Protein AF-A0A7X7QII5-F1 (afdb_monomer)

pLDDT: mean 86.05, std 16.05, range [27.27, 98.19]

Foldseek 3Di:
DDDPPLQQQQQFDWDWDPDPLAFIFTQDHDPPGQCVVQVNDHGKTWQDKQNFGHRGPLSVSQRRQAHDPFIWTWIDHVPDPDIDITTTGTDDDHPQQQFDWDADPVQQAWTFTQDGRRPGLCVVLVHDGGKIWQDKPNDGDGHPVRVVVSVVPDDAKIWTFIDDPNDTDITMGGGPCPPPPPPPD

Secondary structure (DSSP, 8-state):
-----TTTTT-EEEEE--STT--EEEEEE-TT-HHHHTT--TT-EEEEETTEE--SHHHHHHHHHH--SSEEEEEE-TT-SSPEEEEE---S---TT-EEEEE-SSSTT-EEEEEE-TTSHHHHTT--TTPEEEEETTEE-SSHHHHHHHHHS-SSEEEEEEEETTEEEEEEEE-----------

Nearest PDB structures (foldseek):
  4ynn-assembly1_A  TM=4.735E-01  e=3.332E-09  Legionella pneumophila subsp. pneumophila str. Philadelphia 1
  6jjk-assembly1_C  TM=4.327E-01  e=3.938E-09  Escherichia coli K-12
  6jjl-assembly1_F-2  TM=4.536E-01  e=1.341E-08  Escherichia coli K-12
  7w4u-assembly1_A  TM=9.141E-01  e=1.644E-04  Mycobacterium tuberculosis H37Rv
  8w69-assembly1_E  TM=7.800E-01  e=3.586E-04  Escherichia coli

Structure (mmCIF, N/CA/C/O backbone):
data_AF-A0A7X7QII5-F1
#
_entry.id   AF-A0A7X7QII5-F1
#
loop_
_atom_site.group_PDB
_atom_site.id
_atom_site.type_symbol
_atom_site.label_atom_id
_atom_site.label_alt_id
_atom_site.label_comp_id
_atom_site.label_asym_id
_atom_site.label_entity_id
_atom_site.label_seq_id
_atom_site.pdbx_PDB_ins_code
_atom_site.Cartn_x
_atom_site.Cartn_y
_atom_site.Cartn_z
_atom_site.occupancy
_atom_site.B_iso_or_equiv
_atom_site.auth_seq_id
_atom_site.auth_comp_id
_atom_site.auth_asym_id
_atom_site.auth_atom_id
_atom_site.pdbx_PDB_model_num
ATOM 1 N N . GLU A 1 1 ? 18.073 -11.964 2.015 1.00 30.48 1 GLU A N 1
ATOM 2 C CA . GLU A 1 1 ? 17.429 -10.878 2.788 1.00 30.48 1 GLU A CA 1
ATOM 3 C C . GLU A 1 1 ? 15.924 -11.097 2.908 1.00 30.48 1 GLU A C 1
ATOM 5 O O . GLU A 1 1 ? 15.316 -11.666 2.010 1.00 30.48 1 GLU A O 1
ATOM 10 N N . ARG A 1 2 ? 15.318 -10.740 4.045 1.00 27.27 2 ARG A N 1
ATOM 11 C CA . ARG A 1 2 ? 13.880 -10.937 4.289 1.00 27.27 2 ARG A CA 1
ATOM 12 C C . ARG A 1 2 ? 13.097 -9.868 3.530 1.00 27.27 2 ARG A C 1
ATOM 14 O O . ARG A 1 2 ? 13.223 -8.694 3.860 1.00 27.27 2 ARG A O 1
ATOM 21 N N . ALA A 1 3 ? 12.266 -10.286 2.576 1.00 31.33 3 ALA A N 1
ATOM 22 C CA . ALA A 1 3 ? 11.242 -9.442 1.970 1.00 31.33 3 ALA A CA 1
ATOM 23 C C . ALA A 1 3 ? 10.503 -8.670 3.075 1.00 31.33 3 ALA A C 1
ATOM 25 O O . ALA A 1 3 ? 9.943 -9.277 3.996 1.00 31.33 3 ALA A O 1
ATOM 26 N N . VAL A 1 4 ? 10.560 -7.338 3.020 1.00 38.22 4 VAL A N 1
ATOM 27 C CA . VAL A 1 4 ? 9.810 -6.458 3.917 1.00 38.22 4 VAL A CA 1
ATOM 28 C C . VAL A 1 4 ? 8.347 -6.842 3.761 1.00 38.22 4 VAL A C 1
ATOM 30 O O . VAL A 1 4 ? 7.760 -6.610 2.708 1.00 38.22 4 VAL A O 1
ATOM 33 N N . LYS A 1 5 ? 7.770 -7.496 4.777 1.00 45.44 5 LYS A N 1
ATOM 34 C CA . LYS A 1 5 ? 6.354 -7.854 4.745 1.00 45.44 5 LYS A CA 1
ATOM 35 C C . LYS A 1 5 ? 5.565 -6.550 4.621 1.00 45.44 5 LYS A C 1
ATOM 37 O O . LYS A 1 5 ? 5.692 -5.709 5.515 1.00 45.44 5 LYS A O 1
ATOM 42 N N . PRO A 1 6 ? 4.773 -6.371 3.557 1.00 45.16 6 PRO A N 1
ATOM 43 C CA . PRO A 1 6 ? 4.317 -5.050 3.146 1.00 45.16 6 PRO A CA 1
ATOM 44 C C . PRO A 1 6 ? 3.264 -4.345 4.041 1.00 45.16 6 PRO A C 1
ATOM 46 O O . PRO A 1 6 ? 2.626 -3.386 3.619 1.00 45.16 6 PRO A O 1
ATOM 49 N N . ALA A 1 7 ? 3.115 -4.754 5.308 1.00 52.75 7 ALA A N 1
ATOM 50 C CA . ALA A 1 7 ? 2.087 -4.273 6.240 1.00 52.75 7 ALA A CA 1
ATOM 51 C C . ALA A 1 7 ? 2.569 -3.961 7.671 1.00 52.75 7 ALA A C 1
ATOM 53 O O . ALA A 1 7 ? 1.758 -3.614 8.531 1.00 52.75 7 ALA A O 1
ATOM 54 N N . ASP A 1 8 ? 3.869 -4.037 7.972 1.00 69.88 8 ASP A N 1
ATOM 55 C CA . ASP A 1 8 ? 4.333 -3.839 9.358 1.00 69.88 8 ASP A CA 1
ATOM 56 C C . ASP A 1 8 ? 4.373 -2.358 9.809 1.00 69.88 8 ASP A C 1
ATOM 58 O O . ASP A 1 8 ? 4.852 -2.074 10.901 1.00 69.88 8 ASP A O 1
ATOM 62 N N . ARG A 1 9 ? 3.804 -1.416 9.033 1.00 87.06 9 ARG A N 1
ATOM 63 C CA . ARG A 1 9 ? 3.688 0.011 9.418 1.00 87.06 9 ARG A CA 1
ATOM 64 C C . ARG A 1 9 ? 2.813 0.238 10.650 1.00 87.06 9 ARG A C 1
ATOM 66 O O . ARG A 1 9 ? 2.981 1.229 11.352 1.00 87.06 9 ARG A O 1
ATOM 73 N N . LEU A 1 10 ? 1.847 -0.654 10.868 1.00 85.38 10 LEU A N 1
ATOM 74 C CA . LEU A 1 10 ? 0.898 -0.592 11.980 1.00 85.38 10 LEU A CA 1
ATOM 75 C C . LEU A 1 10 ? 1.227 -1.627 13.073 1.00 85.38 10 LEU A C 1
ATOM 77 O O . LEU A 1 10 ? 0.992 -1.374 14.254 1.00 85.38 10 LEU A O 1
ATOM 81 N N . GLY A 1 11 ? 1.808 -2.775 12.695 1.00 85.00 11 GLY A N 1
ATOM 82 C CA . GLY A 1 11 ? 2.254 -3.828 13.618 1.00 85.00 11 GLY A CA 1
ATOM 83 C C . GLY A 1 11 ? 1.130 -4.699 14.198 1.00 85.00 11 GLY A C 1
ATOM 84 O O . GLY A 1 11 ? 1.210 -5.145 15.347 1.00 85.00 11 GLY A O 1
ATOM 85 N N . VAL A 1 12 ? 0.089 -4.959 13.403 1.00 84.69 12 VAL A N 1
ATOM 86 C CA . VAL A 1 12 ? -1.095 -5.745 13.791 1.00 84.69 12 VAL A CA 1
ATOM 87 C C . VAL A 1 12 ? -1.160 -7.075 13.056 1.00 84.69 12 VAL A C 1
ATOM 89 O O . VAL A 1 12 ? -0.767 -7.186 11.899 1.00 84.69 12 VAL A O 1
ATOM 92 N N . GLY A 1 13 ? -1.674 -8.100 13.731 1.00 84.75 13 GLY A N 1
ATOM 93 C CA . GLY A 1 13 ? -2.242 -9.263 13.059 1.00 84.75 13 GLY A CA 1
ATOM 94 C C . GLY A 1 13 ? -3.757 -9.132 13.043 1.00 84.75 13 GLY A C 1
ATOM 95 O O . GLY A 1 13 ? -4.342 -8.693 14.037 1.00 84.75 13 GLY A O 1
ATOM 96 N N . TRP A 1 14 ? -4.382 -9.524 11.941 1.00 87.12 14 TRP A N 1
ATOM 97 C CA . TRP A 1 14 ? -5.823 -9.432 11.780 1.00 87.12 14 TRP A CA 1
ATOM 98 C C . TRP A 1 14 ? -6.414 -10.663 11.108 1.00 87.12 14 TRP A C 1
ATOM 100 O O . TRP A 1 14 ? -5.700 -11.508 10.564 1.00 87.12 14 TRP A O 1
ATOM 110 N N . ARG A 1 15 ? -7.738 -10.754 11.180 1.00 83.00 15 ARG A N 1
ATOM 111 C CA . ARG A 1 15 ? -8.557 -11.689 10.419 1.00 83.00 15 ARG A CA 1
ATOM 112 C C . ARG A 1 15 ? -9.695 -10.915 9.776 1.00 83.00 15 ARG A C 1
ATOM 114 O O . ARG A 1 15 ? -10.169 -9.927 10.340 1.00 83.00 15 ARG A O 1
ATOM 121 N N . GLU A 1 16 ? -10.114 -11.372 8.609 1.00 76.56 16 GLU A N 1
ATOM 122 C CA . GLU A 1 16 ? -11.324 -10.866 7.977 1.00 76.56 16 GLU A CA 1
ATOM 123 C C . GLU A 1 16 ? -12.520 -11.122 8.901 1.00 76.56 16 GLU A C 1
ATOM 125 O O . GLU A 1 16 ? -12.659 -12.207 9.481 1.00 76.56 16 GLU A O 1
ATOM 130 N N . ALA A 1 17 ? -13.334 -10.092 9.117 1.00 71.69 17 ALA A N 1
ATOM 131 C CA . ALA A 1 17 ? -14.543 -10.233 9.902 1.00 71.69 17 ALA A CA 1
ATOM 132 C C . ALA A 1 17 ? -15.678 -10.686 8.979 1.00 71.69 17 ALA A C 1
ATOM 134 O O . ALA A 1 17 ? -16.031 -9.987 8.039 1.00 71.69 17 ALA A O 1
ATOM 135 N N . ALA A 1 18 ? -16.302 -11.826 9.280 1.00 59.16 18 ALA A N 1
ATOM 136 C CA . ALA A 1 18 ? -17.454 -12.338 8.529 1.00 59.16 18 ALA A CA 1
ATOM 137 C C . ALA A 1 18 ? -18.757 -11.527 8.750 1.00 59.16 18 ALA A C 1
ATOM 139 O O . ALA A 1 18 ? -19.851 -12.020 8.481 1.00 59.16 18 ALA A O 1
ATOM 140 N N . SER A 1 19 ? -18.679 -10.321 9.319 1.00 57.31 19 SER A N 1
ATOM 141 C CA . SER A 1 19 ? -19.845 -9.500 9.648 1.00 57.31 19 SER A CA 1
ATOM 142 C C . SER A 1 19 ? -20.419 -8.807 8.413 1.00 57.31 19 SER A C 1
ATOM 144 O O . SER A 1 19 ? -19.682 -8.325 7.560 1.00 57.31 19 SER A O 1
ATOM 146 N N . ALA A 1 20 ? -21.748 -8.672 8.370 1.00 60.03 20 ALA A N 1
ATOM 147 C CA . ALA A 1 20 ? -22.490 -8.045 7.270 1.00 60.03 20 ALA A CA 1
ATOM 148 C C . ALA A 1 20 ? -22.092 -6.580 6.965 1.00 60.03 20 ALA A C 1
ATOM 150 O O . ALA A 1 20 ? -22.406 -6.082 5.890 1.00 60.03 20 ALA A O 1
ATOM 151 N N . GLY A 1 21 ? -21.404 -5.897 7.892 1.00 65.50 21 GLY A N 1
ATOM 152 C CA . GLY A 1 21 ? -20.889 -4.530 7.728 1.00 65.50 21 GLY A CA 1
ATOM 153 C C . GLY A 1 21 ? -19.449 -4.429 7.202 1.00 65.50 21 GLY A C 1
ATOM 154 O O . GLY A 1 21 ? -18.949 -3.318 7.050 1.00 65.50 21 GLY A O 1
ATOM 155 N N . GLY A 1 22 ? -18.784 -5.558 6.926 1.00 82.25 22 GLY A N 1
ATOM 156 C CA . GLY A 1 22 ? -17.365 -5.592 6.563 1.00 82.25 22 GLY A CA 1
ATOM 157 C C . GLY A 1 22 ? -16.435 -5.251 7.732 1.00 82.25 22 GLY A C 1
ATOM 158 O O . GLY A 1 22 ? -16.864 -5.138 8.884 1.00 82.25 22 GLY A O 1
ATOM 159 N N . GLY A 1 23 ? -15.144 -5.124 7.433 1.00 86.88 23 GLY A N 1
ATOM 160 C CA . GLY A 1 23 ? -14.128 -4.686 8.387 1.00 86.88 23 GLY A CA 1
ATOM 161 C C . GLY A 1 23 ? -13.095 -5.750 8.729 1.00 86.88 23 GLY A C 1
ATOM 162 O O . GLY A 1 23 ? -13.182 -6.924 8.363 1.00 86.88 23 GLY A O 1
ATOM 163 N N . VAL A 1 24 ? -12.074 -5.315 9.459 1.00 90.69 24 VAL A N 1
ATOM 164 C CA . VAL A 1 24 ? -10.930 -6.154 9.805 1.00 90.69 24 VAL A CA 1
ATOM 165 C C . VAL A 1 24 ? -10.807 -6.281 11.315 1.00 90.69 24 VAL A C 1
ATOM 167 O O . VAL A 1 24 ? -10.597 -5.296 12.024 1.00 90.69 24 VAL A O 1
ATOM 170 N N . ARG A 1 25 ? -10.931 -7.512 11.828 1.00 92.06 25 ARG A N 1
ATOM 171 C CA . ARG A 1 25 ? -10.833 -7.779 13.264 1.00 92.06 25 ARG A CA 1
ATOM 172 C C . ARG A 1 25 ? -9.381 -7.970 13.670 1.00 92.06 25 ARG A C 1
ATOM 174 O O . ARG A 1 25 ? -8.684 -8.856 13.170 1.00 92.06 25 ARG A O 1
ATOM 181 N N . VAL A 1 26 ? -8.944 -7.187 14.645 1.00 92.12 26 VAL A N 1
ATOM 182 C CA . VAL A 1 26 ? -7.612 -7.278 15.234 1.00 92.12 26 VAL A CA 1
ATOM 183 C C . VAL A 1 26 ? -7.508 -8.587 16.003 1.00 92.12 26 VAL A C 1
ATOM 185 O O . VAL A 1 26 ? -8.219 -8.819 16.977 1.00 92.12 26 VAL A O 1
ATOM 188 N N . SER A 1 27 ? -6.605 -9.466 15.577 1.00 90.31 27 SER A N 1
ATOM 189 C CA . SER A 1 27 ? -6.351 -10.728 16.273 1.00 90.31 27 SER A CA 1
ATOM 190 C C . SER A 1 27 ? -5.243 -10.587 17.312 1.00 90.31 27 SER A C 1
ATOM 192 O O . SER A 1 27 ? -5.227 -11.308 18.303 1.00 90.31 27 SER A O 1
ATOM 194 N N . ARG A 1 28 ? -4.271 -9.703 17.057 1.00 89.56 28 ARG A N 1
ATOM 195 C CA . ARG A 1 28 ? -3.145 -9.431 17.956 1.00 89.56 28 ARG A CA 1
ATOM 196 C C . ARG A 1 28 ? -2.524 -8.072 17.657 1.00 89.56 28 ARG A C 1
ATOM 198 O O . ARG A 1 28 ? -2.442 -7.676 16.495 1.00 89.56 28 ARG A O 1
ATOM 205 N N . THR A 1 29 ? -1.975 -7.436 18.682 1.00 91.56 29 THR A N 1
ATOM 206 C CA . THR A 1 29 ? -1.080 -6.282 18.547 1.00 91.56 29 THR A CA 1
ATOM 207 C C . THR A 1 29 ? 0.333 -6.686 18.960 1.00 91.56 29 THR A C 1
ATOM 209 O O . THR A 1 29 ? 0.521 -7.460 19.900 1.00 91.56 29 THR A O 1
ATOM 212 N N . ARG A 1 30 ? 1.351 -6.248 18.209 1.00 90.44 30 ARG A N 1
ATOM 213 C CA . ARG A 1 30 ? 2.752 -6.544 18.544 1.00 90.44 30 ARG A CA 1
ATOM 214 C C . ARG A 1 30 ? 3.236 -5.590 19.638 1.00 90.44 30 ARG A C 1
ATOM 216 O O . ARG A 1 30 ? 2.924 -4.401 19.596 1.00 90.44 30 ARG A O 1
ATOM 223 N N . ALA A 1 31 ? 4.038 -6.092 20.575 1.00 89.19 31 ALA A N 1
ATOM 224 C CA . ALA A 1 31 ? 4.666 -5.262 21.598 1.00 89.19 31 ALA A CA 1
ATOM 225 C C . ALA A 1 31 ? 5.518 -4.140 20.968 1.00 89.19 31 ALA A C 1
ATOM 227 O O . ALA A 1 31 ? 6.274 -4.389 20.029 1.00 89.19 31 ALA A O 1
ATOM 228 N N . GLY A 1 32 ? 5.366 -2.910 21.459 1.00 88.50 32 GLY A N 1
ATOM 229 C CA . GLY A 1 32 ? 6.071 -1.718 20.980 1.00 88.50 32 GLY A CA 1
ATOM 230 C C . GLY A 1 32 ? 5.579 -1.156 19.640 1.00 88.50 32 GLY A C 1
ATOM 231 O O . GLY A 1 32 ? 6.097 -0.126 19.202 1.00 88.50 32 GLY A O 1
ATOM 232 N N . SER A 1 33 ? 4.589 -1.791 19.000 1.00 91.44 33 SER A N 1
ATOM 233 C CA . SER A 1 33 ? 4.062 -1.356 17.700 1.00 91.44 33 SER A CA 1
ATOM 234 C C . SER A 1 33 ? 3.264 -0.049 17.774 1.00 91.44 33 SER A C 1
ATOM 236 O O . SER A 1 33 ? 2.696 0.266 18.827 1.00 91.44 33 SER A O 1
ATOM 238 N N . PRO A 1 34 ? 3.136 0.677 16.648 1.00 92.75 34 PRO A N 1
ATOM 239 C CA . PRO A 1 34 ? 2.216 1.804 16.517 1.00 92.75 34 PRO A CA 1
ATOM 240 C C . PRO A 1 34 ? 0.795 1.500 16.987 1.00 92.75 34 PRO A C 1
ATOM 242 O O . PRO A 1 34 ? 0.217 2.287 17.732 1.00 92.75 34 PRO A O 1
ATOM 245 N N . ALA A 1 35 ? 0.247 0.339 16.624 1.00 91.88 35 ALA A N 1
ATOM 246 C CA . ALA A 1 35 ? -1.091 -0.061 17.042 1.00 91.88 35 ALA A CA 1
ATOM 247 C C . ALA A 1 35 ? -1.235 -0.214 18.558 1.00 91.88 35 ALA A C 1
ATOM 249 O O . ALA A 1 35 ? -2.217 0.257 19.126 1.00 91.88 35 ALA A O 1
ATOM 250 N N . GLN A 1 36 ? -0.259 -0.838 19.227 1.00 92.94 36 GLN A N 1
ATOM 251 C CA . GLN A 1 36 ? -0.299 -0.961 20.684 1.00 92.94 36 GLN A CA 1
ATOM 252 C C . GLN A 1 36 ? -0.208 0.416 21.354 1.00 92.94 36 GLN A C 1
ATOM 254 O O . GLN A 1 36 ? -0.964 0.694 22.280 1.00 92.94 36 GLN A O 1
ATOM 259 N N . LYS A 1 37 ? 0.685 1.289 20.868 1.00 93.62 37 LYS A N 1
ATOM 260 C CA . LYS A 1 37 ? 0.838 2.662 21.378 1.00 93.62 37 LYS A CA 1
ATOM 261 C C . LYS A 1 37 ? -0.430 3.498 21.185 1.00 93.62 37 LYS A C 1
ATOM 263 O O . LYS A 1 37 ? -0.742 4.318 22.037 1.00 93.62 37 LYS A O 1
ATOM 268 N N . ALA A 1 38 ? -1.169 3.255 20.103 1.00 93.50 38 ALA A N 1
ATOM 269 C CA . ALA A 1 38 ? -2.464 3.874 19.827 1.00 93.50 38 ALA A CA 1
ATOM 270 C C . ALA A 1 38 ? -3.625 3.285 20.657 1.00 93.50 38 ALA A C 1
ATOM 272 O O . ALA A 1 38 ? -4.756 3.747 20.537 1.00 93.50 38 ALA A O 1
ATOM 273 N N . GLY A 1 39 ? -3.374 2.265 21.488 1.00 93.38 39 GLY A N 1
ATOM 274 C CA . GLY A 1 39 ? -4.391 1.650 22.345 1.00 93.38 39 GLY A CA 1
ATOM 275 C C . GLY A 1 39 ? -5.319 0.667 21.627 1.00 93.38 39 GLY A C 1
ATOM 276 O O . GLY A 1 39 ? -6.403 0.368 22.136 1.00 93.38 39 GLY A O 1
ATOM 277 N N . LEU A 1 40 ? -4.910 0.159 20.460 1.00 94.12 40 LEU A N 1
ATOM 278 C CA . LEU A 1 40 ? -5.636 -0.885 19.744 1.00 94.12 40 LEU A CA 1
ATOM 279 C C . LEU A 1 40 ? -5.516 -2.215 20.497 1.00 94.12 40 LEU A C 1
ATOM 281 O O . LEU A 1 40 ? -4.419 -2.623 20.898 1.00 94.12 40 LEU A O 1
ATOM 285 N N . LEU A 1 41 ? -6.637 -2.906 20.668 1.00 93.75 41 LEU A N 1
ATOM 286 C CA . LEU A 1 41 ? -6.718 -4.150 21.423 1.00 93.75 41 LEU A CA 1
ATOM 287 C C . LEU A 1 41 ? -7.137 -5.321 20.524 1.00 93.75 41 LEU A C 1
ATOM 289 O O . LEU A 1 41 ? -7.873 -5.141 19.552 1.00 93.75 41 LEU A O 1
ATOM 293 N N . PRO A 1 42 ? -6.698 -6.554 20.837 1.00 93.38 42 PRO A N 1
ATOM 294 C CA . PRO A 1 42 ? -7.275 -7.747 20.233 1.00 93.38 42 PRO A CA 1
ATOM 295 C C . PRO A 1 42 ? -8.793 -7.787 20.442 1.00 93.38 42 PRO A C 1
ATOM 297 O O . PRO A 1 42 ? -9.276 -7.576 21.552 1.00 93.38 42 PRO A O 1
ATOM 300 N N . GLY A 1 43 ? -9.535 -8.082 19.378 1.00 91.62 43 GLY A N 1
ATOM 301 C CA . GLY A 1 43 ? -10.996 -8.065 19.365 1.00 91.62 43 GLY A CA 1
ATOM 302 C C . GLY A 1 43 ? -11.607 -6.792 18.782 1.00 91.62 43 GLY A C 1
ATOM 303 O O . GLY A 1 43 ? -12.758 -6.857 18.354 1.00 91.62 43 GLY A O 1
ATOM 304 N N . ASP A 1 44 ? -10.850 -5.693 18.688 1.00 94.25 44 ASP A N 1
ATOM 305 C CA . ASP A 1 44 ? -11.302 -4.476 18.005 1.00 94.25 44 ASP A CA 1
ATOM 306 C C . ASP A 1 44 ? -11.593 -4.775 16.526 1.00 94.25 44 ASP A C 1
ATOM 308 O O . ASP A 1 44 ? -10.819 -5.461 15.848 1.00 94.25 44 ASP A O 1
ATOM 312 N N . LEU A 1 45 ? -12.709 -4.259 16.016 1.00 94.25 45 LEU A N 1
ATOM 313 C CA . LEU A 1 45 ? -13.068 -4.321 14.603 1.00 94.25 45 LEU A CA 1
ATOM 314 C C . LEU A 1 45 ? -12.781 -2.969 13.950 1.00 94.25 45 LEU A C 1
ATOM 316 O O . LEU A 1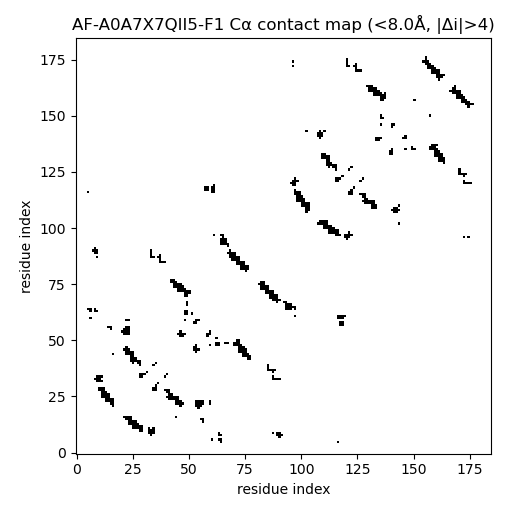 45 ? -13.421 -1.974 14.267 1.00 94.25 45 LEU A O 1
ATOM 320 N N . ILE A 1 46 ? -11.818 -2.928 13.033 1.00 93.56 46 ILE A N 1
ATOM 321 C CA . ILE A 1 46 ? -11.476 -1.714 12.292 1.00 93.56 46 ILE A CA 1
ATOM 322 C C . ILE A 1 46 ? -12.436 -1.589 11.113 1.00 93.56 46 ILE A C 1
ATOM 324 O O . ILE A 1 46 ? -12.426 -2.430 10.212 1.00 93.56 46 ILE A O 1
ATOM 328 N N . VAL A 1 47 ? -13.229 -0.519 11.118 1.00 93.81 47 VAL A N 1
ATOM 329 C CA . VAL A 1 47 ? -14.243 -0.239 10.085 1.00 93.81 47 VAL A CA 1
ATOM 330 C C . VAL A 1 47 ? -13.839 0.921 9.172 1.00 93.81 47 VAL A C 1
ATOM 332 O O . VAL A 1 47 ? -14.281 1.006 8.029 1.00 93.81 47 VAL A O 1
ATOM 335 N N . ARG A 1 48 ? -12.949 1.809 9.639 1.00 93.38 48 ARG A N 1
ATOM 336 C CA . ARG A 1 48 ? -12.411 2.922 8.844 1.00 93.38 48 ARG A CA 1
ATOM 337 C C . ARG A 1 48 ? -10.954 3.187 9.203 1.00 93.38 48 ARG A C 1
ATOM 339 O O . ARG A 1 48 ? -10.613 3.211 10.382 1.00 93.38 48 ARG A O 1
ATOM 346 N N . PHE A 1 49 ? -10.105 3.444 8.212 1.00 93.31 49 PHE A N 1
ATOM 347 C CA . PHE A 1 49 ? -8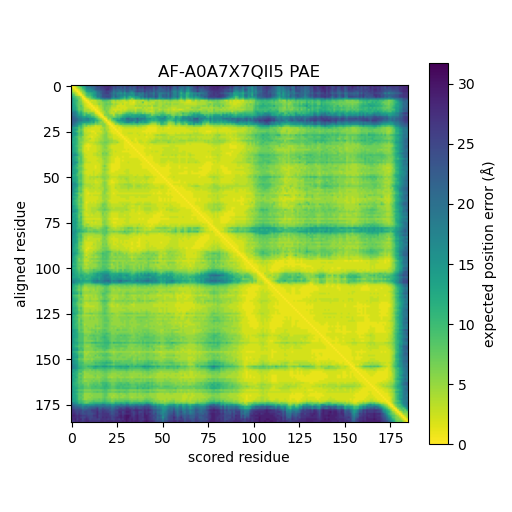.692 3.766 8.414 1.00 93.31 49 PHE A CA 1
ATOM 348 C C . PHE A 1 49 ? -8.237 4.871 7.457 1.00 93.31 49 PHE A C 1
ATOM 350 O O . PHE A 1 49 ? -8.450 4.780 6.252 1.00 93.31 49 PHE A O 1
ATOM 357 N N . ALA A 1 50 ? -7.608 5.923 7.986 1.00 90.62 50 ALA A N 1
ATOM 358 C CA . ALA A 1 50 ? -7.147 7.095 7.237 1.00 90.62 50 ALA A CA 1
ATOM 359 C C . ALA A 1 50 ? -8.226 7.686 6.304 1.00 90.62 50 ALA A C 1
ATOM 361 O O . ALA A 1 50 ? -7.960 8.027 5.154 1.00 90.62 50 ALA A O 1
ATOM 362 N N . GLY A 1 51 ? -9.470 7.750 6.792 1.00 88.56 51 GLY A N 1
ATOM 363 C CA . GLY A 1 51 ? -10.625 8.238 6.032 1.00 88.56 51 GLY A CA 1
ATOM 364 C C . GLY A 1 51 ? -11.268 7.220 5.082 1.00 88.56 51 GLY A C 1
ATOM 365 O O . GLY A 1 51 ? -12.381 7.465 4.630 1.00 88.56 51 GLY A O 1
ATOM 366 N N . ARG A 1 52 ? -10.630 6.071 4.827 1.00 88.81 52 ARG A N 1
ATOM 367 C CA . ARG A 1 52 ? -11.131 5.020 3.928 1.00 88.81 52 ARG A CA 1
ATOM 368 C C . ARG A 1 52 ? -11.961 3.993 4.691 1.00 88.81 52 ARG A C 1
ATOM 370 O O . ARG A 1 52 ? -11.534 3.531 5.750 1.00 88.81 52 ARG A O 1
ATOM 377 N N . GLU A 1 53 ? -13.124 3.632 4.157 1.00 90.75 53 GLU A N 1
ATOM 378 C CA . GLU A 1 53 ? -13.912 2.506 4.670 1.00 90.75 53 GLU A CA 1
ATOM 379 C C . GLU A 1 53 ? -13.187 1.187 4.420 1.00 90.75 53 GLU A C 1
ATOM 381 O O . GLU A 1 53 ? -12.608 0.975 3.354 1.00 90.75 53 GLU A O 1
ATOM 386 N N . ILE A 1 54 ? -13.216 0.313 5.422 1.00 90.94 54 ILE A N 1
ATOM 387 C CA . ILE A 1 54 ? -12.576 -0.994 5.373 1.00 90.94 54 ILE A CA 1
ATOM 388 C C . ILE A 1 54 ? -13.671 -2.043 5.267 1.00 90.94 54 ILE A C 1
ATOM 390 O O . ILE A 1 54 ? -14.372 -2.293 6.243 1.00 90.94 54 ILE A O 1
ATOM 394 N N . ARG A 1 55 ? -13.823 -2.653 4.089 1.00 88.44 55 ARG A N 1
ATOM 395 C CA . ARG A 1 55 ? -14.808 -3.721 3.879 1.00 88.44 55 ARG A CA 1
ATOM 396 C C . ARG A 1 55 ? -14.139 -5.084 3.850 1.00 88.44 55 ARG A C 1
ATOM 398 O O . ARG A 1 55 ? -14.658 -6.004 4.472 1.00 88.44 55 ARG A O 1
ATOM 405 N N . ALA A 1 56 ? -12.972 -5.164 3.218 1.00 85.50 56 ALA A N 1
ATOM 406 C CA . ALA A 1 56 ? -12.160 -6.370 3.113 1.00 85.50 56 ALA A CA 1
ATOM 407 C C . ALA A 1 56 ? -10.719 -6.161 3.613 1.00 85.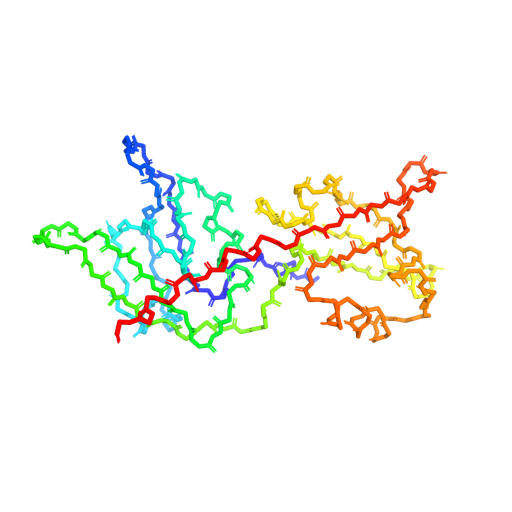50 56 ALA A C 1
ATOM 409 O O . ALA A 1 56 ? -10.274 -5.047 3.911 1.00 85.50 56 ALA A O 1
ATOM 410 N N . ASP A 1 57 ? -9.958 -7.253 3.677 1.00 84.00 57 ASP A N 1
ATOM 411 C CA . ASP A 1 57 ? -8.541 -7.244 4.038 1.00 84.00 57 ASP A CA 1
ATOM 412 C C . ASP A 1 57 ? -7.696 -6.415 3.056 1.00 84.00 57 ASP A C 1
ATOM 414 O O . ASP A 1 57 ? -6.823 -5.663 3.494 1.00 84.00 57 ASP A O 1
ATOM 418 N N . ALA A 1 58 ? -7.995 -6.485 1.755 1.00 84.75 58 ALA A N 1
ATOM 419 C CA . ALA A 1 58 ? -7.312 -5.706 0.725 1.00 84.75 58 ALA A CA 1
ATOM 420 C C . ALA A 1 58 ? -7.502 -4.191 0.920 1.00 84.75 58 ALA A C 1
ATOM 422 O O . ALA A 1 58 ? -6.550 -3.423 0.760 1.00 84.75 58 ALA A O 1
ATOM 423 N N . ASP A 1 59 ? -8.694 -3.748 1.341 1.00 87.19 59 ASP A N 1
ATOM 424 C CA . ASP A 1 59 ? -8.951 -2.336 1.648 1.00 87.19 59 ASP A CA 1
ATOM 425 C C . ASP A 1 59 ? -8.085 -1.870 2.812 1.00 87.19 59 ASP A C 1
ATOM 427 O O . ASP A 1 59 ? -7.447 -0.816 2.742 1.00 87.19 59 ASP A O 1
ATOM 431 N N . PHE A 1 60 ? -8.045 -2.678 3.876 1.00 88.38 60 PHE A N 1
ATOM 432 C CA . PHE A 1 60 ? -7.247 -2.395 5.062 1.00 88.38 60 PHE A CA 1
ATOM 433 C C . PHE A 1 60 ? -5.766 -2.327 4.727 1.00 88.38 60 PHE A C 1
ATOM 435 O O . PHE A 1 60 ? -5.081 -1.378 5.115 1.00 88.38 60 PHE A O 1
ATOM 442 N N . PHE A 1 61 ? -5.285 -3.307 3.967 1.00 84.81 61 PHE A N 1
ATOM 443 C CA . PHE A 1 61 ? -3.901 -3.382 3.545 1.00 84.81 61 PHE A CA 1
ATOM 444 C C . PHE A 1 61 ? -3.525 -2.127 2.754 1.00 84.81 61 PHE A C 1
ATOM 446 O O . PHE A 1 61 ? -2.602 -1.405 3.133 1.00 84.81 61 PHE A O 1
ATOM 453 N N . ALA A 1 62 ? -4.285 -1.810 1.704 1.00 86.50 62 ALA A N 1
ATOM 454 C CA . ALA A 1 62 ? -4.051 -0.627 0.895 1.00 86.50 62 ALA A CA 1
ATOM 455 C C . ALA A 1 62 ? -4.124 0.664 1.722 1.00 86.50 62 ALA A C 1
ATOM 457 O O . ALA A 1 62 ? -3.315 1.566 1.503 1.00 86.50 62 ALA A O 1
ATOM 458 N N . ALA A 1 63 ? -5.075 0.773 2.656 1.00 89.31 63 ALA A N 1
ATOM 459 C CA . ALA A 1 63 ? -5.239 1.948 3.506 1.00 89.31 63 ALA A CA 1
ATOM 460 C C . ALA A 1 63 ? -4.034 2.156 4.434 1.00 89.31 63 ALA A C 1
ATOM 462 O O . ALA A 1 63 ? -3.489 3.258 4.480 1.00 89.31 63 ALA A O 1
ATOM 463 N N . VAL A 1 64 ? -3.565 1.109 5.118 1.00 90.12 64 VAL A N 1
ATOM 464 C CA . VAL A 1 64 ? -2.386 1.180 5.999 1.00 90.12 64 VAL A CA 1
ATOM 465 C C . VAL A 1 64 ? -1.113 1.471 5.200 1.00 90.12 64 VAL A C 1
ATOM 467 O O . VAL A 1 64 ? -0.296 2.306 5.607 1.00 90.12 64 VAL A O 1
ATOM 470 N N . SER A 1 65 ? -0.932 0.828 4.043 1.00 87.62 65 SER A N 1
ATOM 471 C CA . SER A 1 65 ? 0.250 1.037 3.204 1.00 87.62 65 SER A CA 1
ATOM 472 C C . SER A 1 65 ? 0.324 2.468 2.667 1.00 87.62 65 SER A C 1
ATOM 474 O O . SER A 1 65 ? 1.402 3.060 2.709 1.00 87.62 65 SER A O 1
ATOM 476 N N . SER A 1 66 ? -0.791 3.063 2.225 1.00 88.31 66 SER A N 1
ATOM 477 C CA . SER A 1 66 ? -0.798 4.400 1.610 1.00 88.31 66 SER A CA 1
ATOM 478 C C . SER A 1 66 ? -0.964 5.565 2.593 1.00 88.31 66 SER A C 1
ATOM 480 O O . SER A 1 66 ? -0.745 6.710 2.203 1.00 88.31 66 SER A O 1
ATOM 482 N N . ALA A 1 67 ? -1.385 5.318 3.836 1.00 89.56 67 ALA A N 1
ATOM 483 C CA . ALA A 1 67 ? -1.713 6.382 4.785 1.00 89.56 67 ALA A CA 1
ATOM 484 C C . ALA A 1 67 ? -0.500 7.231 5.194 1.00 89.56 67 ALA A C 1
ATOM 486 O O . ALA A 1 67 ? 0.594 6.716 5.454 1.00 89.56 67 ALA A O 1
ATOM 487 N N . ALA A 1 68 ? -0.717 8.541 5.311 1.00 89.81 68 ALA A N 1
ATOM 488 C CA . ALA A 1 68 ? 0.207 9.436 5.996 1.00 89.81 68 ALA A CA 1
ATOM 489 C C . ALA A 1 68 ? 0.254 9.126 7.506 1.00 89.81 68 ALA A C 1
ATOM 491 O O . ALA A 1 68 ? -0.590 8.403 8.030 1.00 89.81 68 ALA A O 1
ATOM 492 N N . SER A 1 69 ? 1.261 9.658 8.196 1.00 89.94 69 SER A N 1
ATOM 493 C CA . SER A 1 69 ? 1.393 9.565 9.653 1.00 89.94 69 SER A CA 1
ATOM 494 C C . SER A 1 69 ? 1.350 10.982 10.240 1.00 89.94 69 SER A C 1
ATOM 496 O O . SER A 1 69 ? 2.083 11.833 9.728 1.00 89.94 69 SER A O 1
ATOM 498 N N . PRO A 1 70 ? 0.535 11.257 11.279 1.00 94.25 70 PRO A N 1
ATOM 499 C CA . PRO A 1 70 ? -0.400 10.339 11.941 1.00 94.25 70 PRO A CA 1
ATOM 500 C C . PRO A 1 70 ? -1.642 10.010 11.088 1.00 94.25 70 PRO A C 1
ATOM 502 O O . PRO A 1 70 ? -2.013 10.769 10.195 1.00 94.25 70 PRO A O 1
ATOM 505 N N . ALA A 1 71 ? -2.295 8.883 11.385 1.00 93.88 71 ALA A N 1
ATOM 506 C CA . ALA A 1 71 ? -3.533 8.436 10.744 1.00 93.88 71 ALA A CA 1
ATOM 507 C C . ALA A 1 71 ? -4.645 8.207 11.778 1.00 93.88 71 ALA A C 1
ATOM 509 O O . ALA A 1 71 ? -4.401 7.616 12.828 1.00 93.88 71 ALA A O 1
ATOM 510 N N . ALA A 1 72 ? -5.870 8.626 11.459 1.00 94.44 72 ALA A N 1
ATOM 511 C CA . ALA A 1 72 ? -7.057 8.317 12.254 1.00 94.44 72 ALA A CA 1
ATOM 512 C C . ALA A 1 72 ? -7.659 6.965 11.841 1.00 94.44 72 ALA A C 1
ATOM 514 O O . ALA A 1 72 ? -7.658 6.614 10.659 1.00 94.44 72 ALA A O 1
ATOM 515 N N . MET A 1 73 ? -8.218 6.223 12.791 1.00 94.88 73 MET A N 1
ATOM 516 C CA . MET A 1 73 ? -8.992 5.009 12.541 1.00 94.88 73 MET A CA 1
ATOM 517 C C . MET A 1 73 ? -10.246 4.979 13.409 1.00 94.88 73 MET A C 1
ATOM 519 O O . MET A 1 73 ? -10.228 5.459 14.538 1.00 94.88 73 MET A O 1
ATOM 523 N N . ILE A 1 74 ? -11.319 4.385 12.891 1.00 95.44 74 ILE A N 1
ATOM 524 C CA . ILE A 1 74 ? -12.524 4.087 13.666 1.00 95.44 74 ILE A CA 1
ATOM 525 C C . ILE A 1 74 ? -12.551 2.592 13.956 1.00 95.44 74 ILE A C 1
ATOM 527 O O . ILE A 1 74 ? -12.439 1.777 13.031 1.00 95.44 74 ILE A O 1
ATOM 531 N N . VAL A 1 75 ? -12.731 2.255 15.232 1.00 95.06 75 VAL A N 1
ATOM 532 C CA . VAL A 1 75 ? -12.822 0.876 15.706 1.00 95.06 75 VAL A CA 1
ATOM 533 C C . VAL A 1 75 ? -14.098 0.634 16.500 1.00 95.06 75 VAL A C 1
ATOM 535 O O . VAL A 1 75 ? -14.487 1.431 17.350 1.00 95.06 75 VAL A O 1
ATOM 538 N N . GLU A 1 76 ? -14.735 -0.502 16.257 1.00 94.69 76 GLU A N 1
ATOM 539 C CA . GLU A 1 76 ? -15.806 -1.022 17.095 1.00 94.69 76 GLU A CA 1
ATOM 540 C C . GLU A 1 76 ? -15.199 -1.978 18.119 1.00 94.69 76 GLU A C 1
ATOM 542 O O . GLU A 1 76 ? -14.643 -3.027 17.776 1.00 94.69 76 GLU A O 1
ATOM 547 N N . ARG A 1 77 ? -15.272 -1.593 19.393 1.00 94.62 77 ARG A N 1
ATOM 548 C CA . ARG A 1 77 ? -14.738 -2.384 20.499 1.00 94.62 77 ARG A CA 1
ATOM 549 C C . ARG A 1 77 ? -15.863 -3.186 21.153 1.00 94.62 77 ARG A C 1
ATOM 551 O O . ARG A 1 77 ? -16.860 -2.585 21.554 1.00 94.62 77 ARG A O 1
ATOM 558 N N . PRO A 1 78 ? -15.714 -4.511 21.328 1.00 90.69 78 PRO A N 1
ATOM 559 C CA . PRO A 1 78 ? -16.683 -5.302 22.077 1.00 90.69 78 PRO A CA 1
ATOM 560 C C . PRO A 1 78 ? -16.932 -4.711 23.473 1.00 90.69 78 PRO A C 1
ATOM 562 O O . PRO A 1 78 ? -15.992 -4.506 24.239 1.00 90.69 78 PRO A O 1
ATOM 565 N N . GLY A 1 79 ? -18.198 -4.431 23.792 1.00 88.88 79 GLY A N 1
ATOM 566 C CA . GLY A 1 79 ? -18.611 -3.827 25.064 1.00 88.88 79 GLY A CA 1
ATOM 567 C C . GLY A 1 79 ? -18.594 -2.294 25.099 1.00 88.88 79 GLY A C 1
ATOM 568 O O . GLY A 1 79 ? -19.044 -1.722 26.087 1.00 88.88 79 GLY A O 1
ATOM 569 N N . ALA A 1 80 ? -18.123 -1.619 24.046 1.00 90.75 80 ALA A N 1
ATOM 570 C CA . ALA A 1 80 ? -18.304 -0.178 23.894 1.00 90.75 80 ALA A CA 1
ATOM 571 C C . ALA A 1 80 ? -19.641 0.119 23.198 1.00 90.75 80 ALA A C 1
ATOM 573 O O . ALA A 1 80 ? -19.977 -0.506 22.196 1.00 90.75 80 ALA A O 1
ATOM 574 N N . GLU A 1 81 ? -20.390 1.100 23.703 1.00 87.12 81 GLU A N 1
ATOM 575 C CA . GLU A 1 81 ? -21.676 1.506 23.113 1.00 87.12 81 GLU A CA 1
ATOM 576 C C . GLU A 1 81 ? -21.520 2.263 21.786 1.00 87.12 81 GLU A C 1
ATOM 578 O O . GLU A 1 81 ? -22.456 2.327 20.990 1.00 87.12 81 GLU A O 1
ATOM 583 N N . LYS A 1 82 ? -20.351 2.873 21.549 1.00 93.00 82 LYS A N 1
ATOM 584 C CA . LYS A 1 82 ? -20.065 3.696 20.367 1.00 93.00 82 LYS A CA 1
ATOM 585 C C . LYS A 1 82 ? -18.700 3.341 19.771 1.00 93.00 82 LYS A C 1
ATOM 587 O O . LYS A 1 82 ? -17.797 2.978 20.531 1.00 93.00 82 LYS A O 1
ATOM 592 N N . PRO A 1 83 ? -18.521 3.493 18.445 1.00 93.31 83 PRO A N 1
ATOM 593 C CA . PRO A 1 83 ? -17.212 3.365 17.819 1.00 93.31 83 PRO A CA 1
ATOM 594 C C . PRO A 1 83 ? -16.205 4.353 18.420 1.00 93.31 83 PRO A C 1
ATOM 596 O O . PRO A 1 83 ? -16.536 5.507 18.695 1.00 93.31 83 PRO A O 1
ATOM 599 N N . LEU A 1 84 ? -14.975 3.890 18.614 1.00 94.94 84 LEU A N 1
ATOM 600 C CA . LEU A 1 84 ? -13.862 4.680 19.126 1.00 94.94 84 LEU A CA 1
ATOM 601 C C . LEU A 1 84 ? -13.045 5.216 17.953 1.00 94.94 84 LEU A C 1
ATOM 603 O O . LEU A 1 84 ? -12.696 4.467 17.040 1.00 94.94 84 LEU A O 1
ATOM 607 N N . GLU A 1 85 ? -12.701 6.498 17.996 1.00 95.81 85 GLU A N 1
ATOM 608 C CA . GLU A 1 85 ? -11.732 7.088 17.077 1.00 95.81 85 GLU A CA 1
ATOM 609 C C . GLU A 1 85 ? -10.350 7.092 17.735 1.00 95.81 85 GLU A C 1
ATOM 611 O O . GLU A 1 85 ? -10.160 7.663 18.808 1.00 95.81 85 GLU A O 1
ATOM 616 N N . LEU A 1 86 ? -9.392 6.411 17.107 1.00 95.06 86 LEU A N 1
ATOM 617 C CA . LEU A 1 86 ? -8.014 6.300 17.577 1.00 95.06 86 LEU A CA 1
ATOM 618 C C . LEU A 1 86 ? -7.070 6.941 16.563 1.00 95.06 86 LEU A C 1
ATOM 620 O O . LEU A 1 86 ? -7.228 6.771 15.354 1.00 95.06 86 LEU A O 1
ATOM 624 N N . THR A 1 87 ? -6.038 7.617 17.057 1.00 95.56 87 THR A N 1
ATOM 625 C CA . THR A 1 87 ? -4.963 8.167 16.224 1.00 95.56 87 THR A CA 1
ATOM 626 C C . THR A 1 87 ? -3.716 7.312 16.372 1.00 95.56 87 THR A C 1
ATOM 628 O O . THR A 1 87 ? -3.280 7.022 17.485 1.00 95.56 87 THR A O 1
ATOM 631 N N . VAL A 1 88 ? -3.116 6.919 15.249 1.00 94.12 88 VAL A N 1
ATOM 632 C CA . VAL A 1 88 ? -1.898 6.109 15.213 1.00 94.12 88 VAL A CA 1
ATOM 633 C C . VAL A 1 88 ? -0.763 6.813 14.484 1.00 94.12 88 VAL A C 1
ATOM 635 O O . VAL A 1 88 ? -0.942 7.407 13.422 1.00 94.12 88 VAL A O 1
ATOM 638 N N . HIS A 1 89 ? 0.437 6.697 15.044 1.00 93.56 89 HIS A N 1
ATOM 639 C CA . HIS A 1 89 ? 1.677 7.162 14.433 1.00 93.56 89 HIS A CA 1
ATOM 640 C C . HIS A 1 89 ? 2.336 5.996 13.697 1.00 93.56 89 HIS A C 1
ATOM 642 O O . HIS A 1 89 ? 3.054 5.209 14.304 1.00 93.56 89 HIS A O 1
ATOM 648 N N . LEU A 1 90 ? 2.038 5.860 12.403 1.00 89.44 90 LEU A N 1
ATOM 649 C CA . LEU A 1 90 ? 2.556 4.786 11.556 1.00 89.44 90 LEU A CA 1
ATOM 650 C C . LEU A 1 90 ? 4.073 4.874 11.384 1.00 89.44 90 LEU A C 1
ATOM 652 O O . LEU A 1 90 ? 4.614 5.964 11.176 1.00 89.44 90 LEU A O 1
ATOM 656 N N . ASP A 1 91 ? 4.713 3.707 11.369 1.00 87.44 91 ASP A N 1
ATOM 657 C CA . ASP A 1 91 ? 6.130 3.570 11.055 1.00 87.44 91 ASP A CA 1
ATOM 658 C C . ASP A 1 91 ? 6.366 3.625 9.537 1.00 87.44 9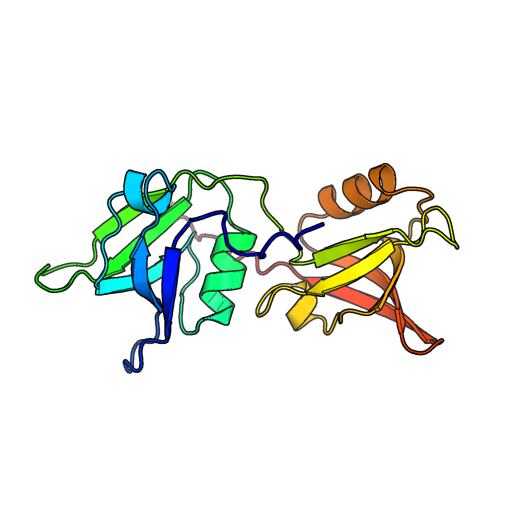1 ASP A C 1
ATOM 660 O O . ASP A 1 91 ? 5.518 3.242 8.722 1.00 87.44 91 ASP A O 1
ATOM 664 N N . GLY A 1 92 ? 7.558 4.073 9.142 1.00 84.62 92 GLY A N 1
ATOM 665 C CA . GLY A 1 92 ? 7.995 4.094 7.746 1.00 84.62 92 GLY A CA 1
ATOM 666 C C . GLY A 1 92 ? 7.238 5.075 6.841 1.00 84.62 92 GLY A C 1
ATOM 667 O O . GLY A 1 92 ? 6.327 5.802 7.251 1.00 84.62 92 GLY A O 1
ATOM 668 N N . LYS A 1 93 ? 7.638 5.099 5.566 1.00 83.19 93 LYS A N 1
ATOM 669 C CA . LYS A 1 93 ? 7.070 5.999 4.553 1.00 83.19 93 LYS A CA 1
ATOM 670 C C . LYS A 1 93 ? 5.825 5.388 3.887 1.00 83.19 93 LYS A C 1
ATOM 672 O O . LYS A 1 93 ? 5.770 4.169 3.726 1.00 83.19 93 LYS A O 1
ATOM 677 N N . PRO A 1 94 ? 4.840 6.207 3.478 1.00 84.44 94 PRO A N 1
ATOM 678 C CA . PRO A 1 94 ? 3.670 5.721 2.756 1.00 84.44 94 PRO A CA 1
ATOM 679 C C . PRO A 1 94 ? 4.013 5.191 1.363 1.00 84.44 94 PRO A C 1
ATOM 681 O 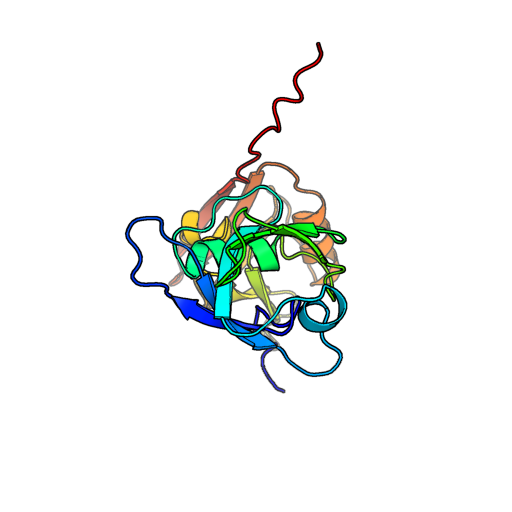O . PRO A 1 94 ? 4.765 5.812 0.614 1.00 84.44 94 PRO A O 1
ATOM 684 N N . LEU A 1 95 ? 3.380 4.086 0.983 1.00 86.94 95 LEU A N 1
ATOM 685 C CA . LEU A 1 95 ? 3.468 3.487 -0.345 1.00 86.94 95 LEU A CA 1
ATOM 686 C C . LEU A 1 95 ? 2.260 3.897 -1.170 1.00 86.94 95 LEU A C 1
ATOM 688 O O . LEU A 1 95 ? 1.326 3.125 -1.381 1.00 86.94 95 LEU A O 1
ATOM 692 N N . ARG A 1 96 ? 2.292 5.149 -1.626 1.00 88.44 96 ARG A N 1
ATOM 693 C CA . ARG A 1 96 ? 1.199 5.808 -2.354 1.00 88.44 96 ARG A CA 1
ATOM 694 C C . ARG A 1 96 ? 0.643 4.956 -3.499 1.00 88.44 96 ARG A C 1
ATOM 696 O O . ARG A 1 96 ? -0.567 4.814 -3.620 1.00 88.44 96 ARG A O 1
ATOM 703 N N . TRP A 1 97 ? 1.530 4.375 -4.302 1.00 92.88 97 TRP A N 1
ATOM 704 C CA . TRP A 1 97 ? 1.163 3.599 -5.488 1.00 92.88 97 TRP A CA 1
ATOM 705 C C . TRP A 1 97 ? 1.018 2.099 -5.225 1.00 92.88 97 TRP A C 1
ATOM 707 O O . TRP A 1 97 ? 0.487 1.398 -6.074 1.00 92.88 97 TRP A O 1
ATOM 717 N N . GLY A 1 98 ? 1.438 1.610 -4.052 1.00 91.31 98 GL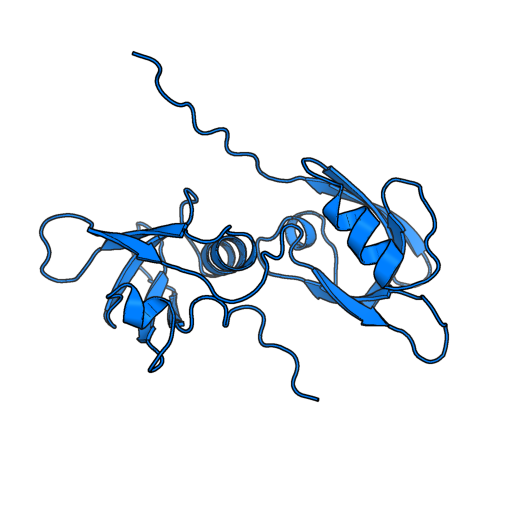Y A N 1
ATOM 718 C CA . GLY A 1 98 ? 1.358 0.190 -3.699 1.00 91.31 98 GLY A CA 1
ATOM 719 C C . GLY A 1 98 ? 2.301 -0.722 -4.484 1.00 91.31 98 GLY A C 1
ATOM 720 O O . GLY A 1 98 ? 1.962 -1.876 -4.725 1.00 91.31 98 GLY A O 1
ATOM 721 N N . ILE A 1 99 ? 3.471 -0.223 -4.881 1.00 92.88 99 ILE A N 1
ATOM 722 C CA . ILE A 1 99 ? 4.493 -1.004 -5.587 1.00 92.88 99 ILE A CA 1
ATOM 723 C C . ILE A 1 99 ? 5.709 -1.249 -4.696 1.00 92.88 99 ILE A C 1
ATOM 725 O O . ILE A 1 99 ? 6.166 -0.351 -3.990 1.00 92.88 99 ILE A O 1
ATOM 729 N N . TYR A 1 100 ? 6.238 -2.464 -4.778 1.00 91.19 100 TYR A N 1
ATOM 730 C CA . TYR A 1 100 ? 7.579 -2.826 -4.343 1.00 91.19 100 TYR A CA 1
ATOM 731 C C . TYR A 1 100 ? 8.363 -3.246 -5.567 1.00 91.19 100 TYR A C 1
ATOM 733 O O . TYR A 1 100 ? 7.820 -3.885 -6.471 1.00 91.19 100 TYR A O 1
ATOM 741 N N . TRP A 1 101 ? 9.646 -2.930 -5.577 1.00 94.00 101 TRP A N 1
ATOM 742 C CA . TRP A 1 101 ? 10.521 -3.291 -6.672 1.00 94.00 101 TRP A CA 1
ATOM 743 C C . TRP A 1 101 ? 11.833 -3.861 -6.157 1.00 94.00 101 TRP A C 1
ATOM 745 O O . TRP A 1 101 ? 12.144 -3.820 -4.966 1.00 94.00 101 TRP A O 1
ATOM 755 N N . ARG A 1 102 ? 12.566 -4.453 -7.086 1.00 92.06 102 ARG A N 1
ATOM 756 C CA . ARG A 1 102 ? 13.975 -4.799 -6.970 1.00 92.06 102 ARG A CA 1
ATOM 757 C C . ARG A 1 102 ? 14.683 -4.273 -8.210 1.00 92.06 102 ARG A C 1
ATOM 759 O O . ARG A 1 102 ? 14.042 -4.066 -9.242 1.00 92.06 102 ARG A O 1
ATOM 766 N N . LEU A 1 103 ? 15.987 -4.087 -8.101 1.00 90.38 103 LEU A N 1
ATOM 767 C CA . LEU A 1 103 ? 16.824 -3.807 -9.258 1.00 90.38 103 LEU A CA 1
ATOM 768 C C . LEU A 1 103 ? 17.267 -5.125 -9.893 1.00 90.38 103 LEU A C 1
ATOM 770 O O . LEU A 1 103 ? 17.378 -6.145 -9.204 1.00 90.38 103 LEU A O 1
ATOM 774 N N . ASP A 1 104 ? 17.463 -5.114 -11.206 1.00 84.81 104 ASP A N 1
ATOM 775 C CA . ASP A 1 104 ? 18.149 -6.203 -11.891 1.00 84.81 104 ASP A CA 1
ATOM 776 C C . ASP A 1 104 ? 19.667 -5.991 -11.799 1.00 84.81 104 ASP A C 1
ATOM 778 O O . ASP A 1 104 ? 20.179 -4.927 -12.142 1.00 84.81 104 ASP A O 1
ATOM 782 N N . GLU A 1 105 ? 20.389 -6.997 -11.307 1.00 78.56 105 GLU A N 1
ATOM 783 C CA . GLU A 1 105 ? 21.852 -6.951 -11.218 1.00 78.56 105 GLU A CA 1
ATOM 784 C C . GLU A 1 105 ? 22.508 -7.102 -12.596 1.00 78.56 105 GLU A C 1
ATOM 786 O O . GLU A 1 105 ? 23.601 -6.581 -12.816 1.00 78.56 105 GLU A O 1
ATOM 791 N N . ALA A 1 106 ? 21.847 -7.797 -13.530 1.00 84.19 106 ALA A N 1
ATOM 792 C CA . ALA A 1 106 ? 22.353 -8.012 -14.882 1.00 84.19 106 ALA A CA 1
ATOM 793 C C . ALA A 1 106 ? 22.085 -6.813 -15.806 1.00 84.19 106 ALA A C 1
ATOM 795 O O . ALA A 1 106 ? 22.812 -6.607 -16.778 1.00 84.19 106 ALA A O 1
ATOM 796 N N . GLU A 1 107 ? 21.066 -6.011 -15.490 1.00 84.75 107 GLU A N 1
ATOM 797 C CA . GLU A 1 107 ? 20.660 -4.823 -16.245 1.00 84.75 107 GLU A CA 1
ATOM 798 C C . GLU A 1 107 ? 20.606 -3.602 -15.300 1.00 84.75 107 GLU A C 1
ATOM 800 O O . GLU A 1 107 ? 19.542 -3.277 -14.761 1.00 84.75 107 GLU A O 1
ATOM 805 N N . PRO A 1 108 ? 21.743 -2.912 -15.061 1.00 79.75 108 PRO A N 1
ATOM 806 C CA . PRO A 1 108 ? 21.814 -1.804 -14.111 1.00 79.75 108 PRO A CA 1
ATOM 807 C C . PRO A 1 108 ? 20.767 -0.720 -14.388 1.00 79.75 108 PRO A C 1
ATOM 809 O O . PRO A 1 108 ? 20.672 -0.198 -15.496 1.00 79.75 108 PRO A O 1
ATOM 812 N N . GLY A 1 109 ? 19.994 -0.368 -13.359 1.00 81.88 109 GLY A N 1
ATOM 813 C CA . GLY A 1 109 ? 18.930 0.637 -13.448 1.00 81.88 109 GLY A CA 1
ATOM 814 C C . GLY A 1 109 ? 17.552 0.079 -13.810 1.00 81.88 109 GLY A C 1
ATOM 815 O O . GLY A 1 109 ? 16.560 0.790 -13.647 1.00 81.88 109 GLY A O 1
ATOM 816 N N . MET A 1 110 ? 17.456 -1.190 -14.222 1.00 93.06 110 MET A N 1
ATOM 817 C CA . MET A 1 110 ? 16.175 -1.823 -14.519 1.00 93.06 110 MET A CA 1
ATOM 818 C C . MET A 1 110 ? 15.371 -2.060 -13.236 1.00 93.06 110 MET A C 1
ATOM 820 O O . MET A 1 110 ? 15.785 -2.803 -12.344 1.00 93.06 110 MET A O 1
ATOM 824 N N . VAL A 1 111 ? 14.189 -1.448 -13.157 1.00 95.88 111 VAL A N 1
ATOM 825 C CA . VAL A 1 111 ? 13.248 -1.607 -12.043 1.00 95.88 111 VAL A CA 1
ATOM 826 C C . VAL A 1 111 ? 12.249 -2.711 -12.366 1.00 95.88 111 VAL A C 1
ATOM 828 O O . VAL A 1 111 ? 11.470 -2.598 -13.313 1.00 95.88 111 VAL A O 1
ATOM 831 N N . ILE A 1 112 ? 12.242 -3.760 -11.545 1.00 95.44 112 ILE A N 1
ATOM 832 C CA . ILE A 1 112 ? 11.330 -4.899 -11.679 1.00 95.44 112 ILE A CA 1
ATOM 833 C C . ILE A 1 112 ? 10.397 -4.922 -10.480 1.00 95.44 112 ILE A C 1
ATOM 835 O O . ILE A 1 112 ? 10.859 -4.977 -9.336 1.00 95.44 112 ILE A O 1
ATOM 839 N N . LEU A 1 113 ? 9.086 -4.920 -10.719 1.00 95.75 113 LEU A N 1
ATOM 840 C CA . LEU A 1 113 ? 8.112 -5.035 -9.641 1.00 95.75 113 LEU A CA 1
ATOM 841 C C . LEU A 1 113 ? 8.273 -6.388 -8.948 1.00 95.75 113 LEU A C 1
ATOM 843 O O . LEU A 1 113 ? 8.163 -7.447 -9.560 1.00 95.75 113 LEU A O 1
ATOM 847 N N . SER A 1 114 ? 8.551 -6.362 -7.651 1.00 94.00 114 SER A N 1
ATOM 848 C CA . SER A 1 114 ? 8.701 -7.562 -6.826 1.00 94.00 114 SER A CA 1
ATOM 849 C C . SER A 1 114 ? 7.395 -7.924 -6.127 1.00 94.00 114 SER A C 1
ATOM 851 O O . SER A 1 114 ? 7.129 -9.098 -5.874 1.00 94.00 114 SER A O 1
ATOM 853 N N . HIS A 1 115 ? 6.564 -6.924 -5.831 1.00 92.56 115 HIS A N 1
ATOM 854 C CA . HIS A 1 115 ? 5.255 -7.116 -5.230 1.00 92.56 115 HIS A CA 1
ATOM 855 C C . HIS A 1 115 ? 4.328 -5.943 -5.549 1.00 92.56 115 HIS A C 1
ATOM 857 O O . HIS A 1 115 ? 4.764 -4.794 -5.639 1.00 92.56 115 HIS A O 1
ATOM 863 N N . VAL A 1 116 ? 3.036 -6.240 -5.659 1.00 93.25 116 VAL A N 1
ATOM 864 C CA . VAL A 1 116 ? 1.972 -5.249 -5.813 1.00 93.25 116 VAL A CA 1
ATOM 865 C C . VAL A 1 116 ? 1.016 -5.413 -4.643 1.00 93.25 116 VAL A C 1
ATOM 867 O O . VAL A 1 116 ? 0.579 -6.518 -4.336 1.00 93.25 116 VAL A O 1
ATOM 870 N N . VAL A 1 117 ? 0.745 -4.309 -3.955 1.00 89.50 117 VAL A N 1
ATOM 871 C CA . VAL A 1 117 ? -0.113 -4.283 -2.774 1.00 89.50 117 VAL A CA 1
ATOM 872 C C . VAL A 1 117 ? -1.570 -4.517 -3.189 1.00 89.50 117 VAL A C 1
ATOM 874 O O . VAL A 1 117 ? -2.082 -3.702 -3.958 1.00 89.50 117 VAL A O 1
ATOM 877 N N . PRO A 1 118 ? -2.268 -5.539 -2.661 1.00 88.31 118 PRO A N 1
ATOM 878 C CA . PRO A 1 118 ? -3.686 -5.755 -2.953 1.00 88.31 118 PRO A CA 1
ATOM 879 C C . PRO A 1 118 ? -4.540 -4.526 -2.624 1.00 88.31 118 PRO A C 1
ATOM 881 O O . PRO A 1 118 ? -4.301 -3.847 -1.625 1.00 88.31 118 PRO A O 1
ATOM 884 N N . GLY A 1 119 ? -5.512 -4.205 -3.478 1.00 86.00 119 GLY A N 1
ATOM 885 C CA . GLY A 1 119 ? -6.396 -3.046 -3.326 1.00 86.00 119 GLY A CA 1
ATOM 886 C C . GLY A 1 119 ? -5.706 -1.685 -3.509 1.00 86.00 119 GLY A C 1
ATOM 887 O O . GLY A 1 119 ? -6.308 -0.637 -3.249 1.00 86.00 119 GLY A O 1
ATOM 888 N N . SER A 1 120 ? -4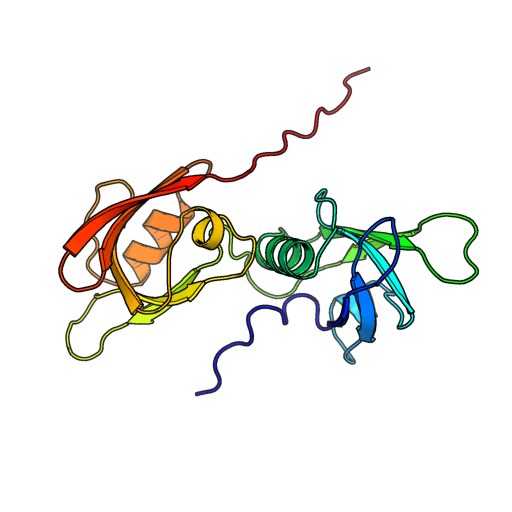.438 -1.652 -3.927 1.00 91.31 120 SER A N 1
ATOM 889 C CA . SER A 1 120 ? -3.704 -0.412 -4.204 1.00 91.31 120 SER A CA 1
ATOM 890 C C . SER A 1 120 ? -4.003 0.158 -5.599 1.00 91.31 120 SER A C 1
ATOM 892 O O . SER A 1 120 ? -4.617 -0.516 -6.427 1.00 91.31 120 SER A O 1
ATOM 894 N N . PRO A 1 121 ? -3.567 1.398 -5.905 1.00 93.62 121 PRO A N 1
ATOM 895 C CA . PRO A 1 121 ? -3.636 1.927 -7.267 1.00 93.62 121 PRO A CA 1
ATOM 896 C C . PRO A 1 121 ? -2.937 1.044 -8.307 1.00 93.62 121 PRO A C 1
ATOM 898 O O . PRO A 1 121 ? -3.431 0.939 -9.424 1.00 93.62 121 PRO A O 1
ATOM 901 N N . ALA A 1 122 ? -1.814 0.412 -7.952 1.00 95.25 122 ALA A N 1
ATOM 902 C CA . ALA A 1 122 ? -1.088 -0.492 -8.840 1.00 95.25 122 ALA A CA 1
ATOM 903 C C . ALA A 1 122 ? -1.871 -1.772 -9.136 1.00 95.25 122 ALA A C 1
ATOM 905 O O . ALA A 1 122 ? -1.984 -2.156 -10.297 1.00 95.25 122 ALA A O 1
ATOM 906 N N . ASP A 1 123 ? -2.454 -2.379 -8.101 1.00 94.31 123 ASP A N 1
ATOM 907 C CA . ASP A 1 123 ? -3.285 -3.580 -8.227 1.00 94.31 123 ASP A CA 1
ATOM 908 C C . ASP A 1 123 ? -4.510 -3.315 -9.107 1.00 94.31 123 ASP A C 1
ATOM 910 O O . ASP A 1 123 ? -4.746 -4.007 -10.094 1.00 94.31 123 ASP A O 1
ATOM 914 N N . ARG A 1 124 ? -5.222 -2.210 -8.847 1.00 93.69 124 ARG A N 1
ATOM 915 C CA . ARG A 1 124 ? -6.364 -1.793 -9.677 1.00 93.69 124 ARG A CA 1
ATOM 916 C C . ARG A 1 124 ? -5.985 -1.479 -11.123 1.00 93.69 124 ARG A C 1
ATOM 918 O O . ARG A 1 124 ? -6.811 -1.658 -12.011 1.00 93.69 124 ARG A O 1
ATOM 925 N N . ALA A 1 125 ? -4.765 -0.998 -11.362 1.00 96.00 125 ALA A N 1
ATOM 926 C CA . ALA A 1 125 ? -4.249 -0.756 -12.707 1.00 96.00 125 ALA A CA 1
ATOM 927 C C . ALA A 1 125 ? -3.763 -2.040 -13.405 1.00 96.00 125 ALA A C 1
ATOM 929 O O . ALA A 1 125 ? -3.348 -1.985 -14.561 1.00 96.00 125 ALA A O 1
ATOM 930 N N . GLY A 1 126 ? -3.805 -3.187 -12.719 1.00 95.88 126 GLY A N 1
ATOM 931 C CA . GLY A 1 126 ? -3.407 -4.481 -13.257 1.00 95.88 126 GLY A CA 1
ATOM 932 C C . GLY A 1 126 ? -1.896 -4.682 -13.337 1.00 95.88 126 GLY A C 1
ATOM 933 O O . GLY A 1 126 ? -1.450 -5.544 -14.100 1.00 95.88 126 GLY A O 1
ATOM 934 N N . LEU A 1 127 ? -1.103 -3.902 -12.591 1.00 97.50 127 LEU A N 1
ATOM 935 C CA . LEU A 1 127 ? 0.325 -4.178 -12.427 1.00 97.50 127 LEU A CA 1
ATOM 936 C C . LEU A 1 127 ? 0.523 -5.508 -11.701 1.00 97.50 127 LEU A C 1
ATOM 938 O O . LEU A 1 127 ? -0.263 -5.883 -10.834 1.00 97.50 127 LEU A O 1
ATOM 942 N N . ALA A 1 128 ? 1.603 -6.201 -12.036 1.00 95.94 128 ALA A N 1
ATOM 943 C CA . ALA A 1 128 ? 1.909 -7.516 -11.502 1.00 95.94 128 ALA A CA 1
ATOM 944 C C . ALA A 1 128 ? 3.395 -7.635 -11.137 1.00 95.94 128 ALA A C 1
ATOM 946 O O . ALA A 1 128 ? 4.243 -6.956 -11.722 1.00 95.94 128 ALA A O 1
ATOM 947 N N . PRO A 1 129 ? 3.747 -8.516 -10.186 1.00 96.00 129 PRO A N 1
ATOM 948 C CA . PRO A 1 129 ? 5.135 -8.907 -9.981 1.00 96.00 129 PRO A CA 1
ATOM 949 C C . PRO A 1 129 ? 5.762 -9.422 -11.284 1.00 96.00 129 PRO A C 1
ATOM 951 O O . PRO A 1 129 ? 5.137 -10.183 -12.017 1.00 96.00 129 PRO A O 1
ATOM 954 N N . GLY A 1 130 ? 7.004 -9.025 -11.550 1.00 95.56 130 GLY A N 1
ATOM 955 C CA . GLY A 1 130 ? 7.729 -9.334 -12.783 1.00 95.56 130 GLY A CA 1
ATOM 956 C C . GLY A 1 130 ? 7.652 -8.239 -13.848 1.00 95.56 130 GLY A C 1
ATOM 957 O O . GLY A 1 130 ? 8.512 -8.216 -14.723 1.00 95.56 130 GLY A O 1
ATOM 958 N N . ASP A 1 131 ? 6.706 -7.303 -13.743 1.00 97.75 131 ASP A N 1
ATOM 959 C CA . ASP A 1 131 ? 6.642 -6.132 -14.620 1.00 97.75 131 ASP A CA 1
ATOM 960 C C . ASP A 1 131 ? 7.947 -5.330 -14.573 1.00 97.75 131 ASP A C 1
ATOM 962 O O . ASP A 1 131 ? 8.414 -4.949 -13.493 1.00 97.75 131 ASP A O 1
ATOM 966 N N . ARG A 1 132 ? 8.513 -5.035 -15.746 1.00 96.94 132 ARG A N 1
ATOM 967 C CA . ARG A 1 132 ? 9.725 -4.216 -15.884 1.00 96.94 132 ARG A CA 1
ATOM 968 C C . ARG A 1 132 ? 9.343 -2.795 -16.275 1.00 96.94 132 ARG A C 1
ATOM 970 O O . ARG A 1 132 ?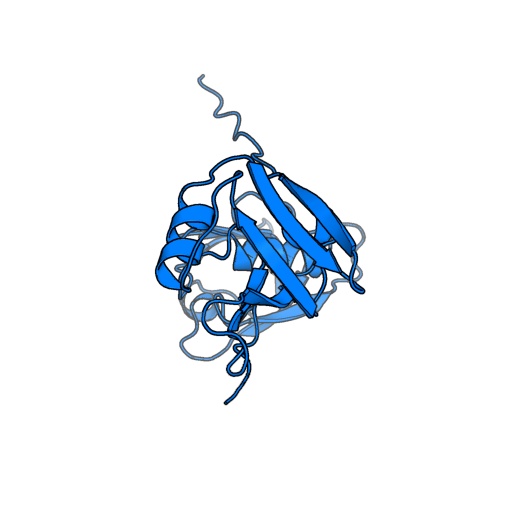 8.633 -2.597 -17.259 1.00 96.94 132 ARG A O 1
ATOM 977 N N . ILE A 1 133 ? 9.786 -1.797 -15.516 1.00 97.50 133 ILE A N 1
ATOM 978 C CA . ILE A 1 133 ? 9.389 -0.399 -15.722 1.00 97.50 133 ILE A CA 1
ATOM 979 C C . ILE A 1 133 ? 10.460 0.349 -16.511 1.00 97.50 133 ILE A C 1
ATOM 981 O O . ILE A 1 133 ? 11.563 0.537 -16.018 1.00 97.50 133 ILE A O 1
ATOM 985 N N . TYR A 1 134 ? 10.121 0.831 -17.703 1.00 95.81 134 TYR A N 1
ATOM 986 C CA . TYR A 1 134 ? 11.044 1.566 -18.576 1.00 95.81 134 TYR A CA 1
ATOM 987 C C . TYR A 1 134 ? 10.908 3.084 -18.448 1.00 95.81 134 TYR A C 1
ATOM 989 O O . TYR A 1 134 ? 11.890 3.811 -18.554 1.00 95.81 134 TYR A O 1
ATOM 997 N N . ARG A 1 135 ? 9.684 3.588 -18.234 1.00 97.12 135 ARG A N 1
ATOM 998 C CA . ARG A 1 135 ? 9.423 5.033 -18.118 1.00 97.12 135 ARG A CA 1
ATOM 999 C C . ARG A 1 135 ? 8.430 5.349 -17.028 1.00 97.12 135 ARG A C 1
ATOM 1001 O O . ARG A 1 135 ? 7.461 4.617 -16.836 1.00 97.12 135 ARG A O 1
ATOM 1008 N N . VAL A 1 136 ? 8.616 6.513 -16.419 1.00 97.75 136 VAL A N 1
ATOM 1009 C CA . VAL A 1 136 ? 7.685 7.113 -15.465 1.00 97.75 136 VAL A CA 1
ATOM 1010 C C . VAL A 1 136 ? 7.257 8.480 -15.980 1.00 97.75 136 VAL A C 1
ATOM 1012 O O . VAL A 1 136 ? 8.088 9.326 -16.292 1.00 97.75 136 VAL A O 1
ATOM 1015 N N . ALA A 1 137 ? 5.950 8.705 -16.095 1.00 94.75 137 ALA A N 1
ATOM 1016 C CA . ALA A 1 137 ? 5.369 9.952 -16.594 1.00 94.75 137 ALA A CA 1
ATOM 1017 C C . ALA A 1 137 ? 5.957 10.408 -17.952 1.00 94.75 137 ALA A C 1
ATOM 1019 O O . ALA A 1 137 ? 6.082 11.599 -18.221 1.00 94.75 137 ALA A O 1
ATOM 1020 N N . GLY A 1 138 ? 6.314 9.449 -18.817 1.00 95.00 138 GLY A N 1
ATOM 1021 C CA . GLY A 1 138 ? 6.923 9.702 -20.129 1.00 95.00 138 GLY A CA 1
ATOM 1022 C C . GLY A 1 138 ? 8.427 9.995 -20.102 1.00 95.00 138 GLY A C 1
ATOM 1023 O O . GLY A 1 138 ? 8.998 10.248 -21.158 1.00 95.00 138 GLY A O 1
ATOM 1024 N N . ARG A 1 139 ? 9.066 9.941 -18.929 1.00 96.56 139 ARG A N 1
ATOM 1025 C CA . ARG A 1 139 ? 10.502 10.162 -18.743 1.00 96.56 139 ARG A CA 1
ATOM 1026 C C . ARG A 1 139 ? 11.221 8.836 -18.514 1.00 96.56 139 ARG A C 1
ATOM 1028 O O . ARG A 1 139 ? 10.739 7.998 -17.750 1.00 96.56 139 ARG A O 1
ATOM 1035 N N . ASP A 1 140 ? 12.357 8.673 -19.180 1.00 94.81 140 ASP A N 1
ATOM 1036 C CA . ASP A 1 140 ? 13.330 7.620 -18.886 1.00 94.81 140 ASP A CA 1
ATOM 1037 C C . ASP A 1 140 ? 14.047 7.926 -17.556 1.00 94.81 140 ASP A C 1
ATOM 1039 O O . ASP A 1 140 ? 14.097 9.081 -17.119 1.00 94.81 140 ASP A O 1
ATOM 1043 N N . PHE A 1 141 ? 14.591 6.895 -16.915 1.00 94.25 141 PHE A N 1
ATOM 1044 C CA . PHE A 1 141 ? 15.413 6.996 -15.708 1.00 94.25 141 PHE A CA 1
ATOM 1045 C C . PHE A 1 141 ? 16.555 5.983 -15.778 1.00 94.25 141 PHE A C 1
ATOM 1047 O O . PHE A 1 141 ? 16.434 4.959 -16.448 1.00 94.25 141 PHE A O 1
ATOM 1054 N N . GLN A 1 142 ? 17.664 6.265 -15.098 1.00 90.75 142 GLN A N 1
ATOM 1055 C CA . GLN A 1 142 ? 18.866 5.420 -15.164 1.00 90.75 142 GLN A CA 1
ATOM 1056 C C . GLN A 1 142 ? 19.140 4.628 -13.887 1.00 90.75 142 GLN A C 1
ATOM 1058 O O . GLN A 1 142 ? 19.962 3.715 -13.879 1.00 90.75 142 GLN A O 1
ATOM 1063 N N . ASN A 1 143 ? 18.507 5.000 -12.780 1.00 91.00 143 ASN A N 1
ATOM 1064 C CA . ASN A 1 143 ? 18.781 4.422 -11.474 1.00 91.00 143 ASN A CA 1
ATOM 1065 C C . ASN A 1 143 ? 17.556 4.514 -10.560 1.00 91.00 143 ASN A C 1
ATOM 1067 O O . ASN A 1 143 ? 16.581 5.215 -10.840 1.00 91.00 143 ASN A O 1
ATOM 1071 N N . GLU A 1 144 ? 17.634 3.803 -9.438 1.00 91.38 144 GLU A N 1
ATOM 1072 C CA . GLU A 1 144 ? 16.563 3.753 -8.446 1.00 91.38 144 GLU A CA 1
ATOM 1073 C C . GLU A 1 144 ? 16.215 5.132 -7.884 1.00 91.38 144 GLU A C 1
ATOM 1075 O O . GLU A 1 144 ? 15.042 5.444 -7.702 1.00 91.38 144 GLU A O 1
ATOM 1080 N N . THR A 1 145 ? 17.212 5.979 -7.635 1.00 92.06 145 THR A N 1
ATOM 1081 C CA . THR A 1 145 ? 16.996 7.313 -7.067 1.00 92.06 145 THR A CA 1
ATOM 1082 C C . THR A 1 145 ? 16.120 8.168 -7.982 1.00 92.06 145 THR A C 1
ATOM 1084 O O . THR A 1 145 ? 15.161 8.788 -7.524 1.00 92.06 145 THR A O 1
ATOM 1087 N N . GLU A 1 146 ? 16.404 8.176 -9.285 1.00 94.75 146 GLU A N 1
ATOM 1088 C CA . GLU A 1 146 ? 15.576 8.856 -10.285 1.00 94.75 146 GLU A CA 1
ATOM 1089 C C . GLU A 1 146 ? 14.174 8.257 -10.371 1.00 94.75 146 GLU A C 1
ATOM 1091 O O . GLU A 1 146 ? 13.195 9.003 -10.368 1.00 94.75 146 GLU A O 1
ATOM 1096 N N . PHE A 1 147 ? 14.064 6.926 -10.391 1.00 95.00 147 PHE A N 1
ATOM 1097 C CA . PHE A 1 147 ? 12.773 6.241 -10.386 1.00 95.00 147 PHE A CA 1
ATOM 1098 C C . PHE A 1 147 ? 11.911 6.672 -9.190 1.00 95.00 147 PHE A C 1
ATOM 1100 O O . PHE A 1 147 ? 10.762 7.083 -9.370 1.00 95.00 147 PHE A O 1
ATOM 1107 N N . VAL A 1 148 ? 12.483 6.642 -7.981 1.00 92.25 148 VAL A N 1
ATOM 1108 C CA . VAL A 1 148 ? 11.821 7.039 -6.731 1.00 92.25 148 VAL A CA 1
ATOM 1109 C C . VAL A 1 148 ? 11.346 8.487 -6.790 1.00 92.25 148 VAL A C 1
ATOM 1111 O O . VAL A 1 148 ? 10.202 8.759 -6.423 1.00 92.25 148 VAL A O 1
ATOM 1114 N N . HIS A 1 149 ? 12.181 9.414 -7.266 1.00 93.31 149 HIS A N 1
ATOM 1115 C CA . HIS A 1 149 ? 11.782 10.814 -7.417 1.00 93.31 149 HIS A CA 1
ATOM 1116 C C . HIS A 1 149 ? 10.626 10.968 -8.411 1.00 93.31 149 HIS A C 1
ATOM 1118 O O . HIS A 1 149 ? 9.614 11.586 -8.086 1.00 93.31 149 HIS A O 1
ATOM 1124 N N . LEU A 1 150 ? 10.716 10.330 -9.582 1.00 94.81 150 LEU A N 1
ATOM 1125 C CA . LEU A 1 150 ? 9.687 10.436 -10.616 1.00 94.81 150 LEU A CA 1
ATOM 1126 C C . LEU A 1 150 ? 8.318 9.940 -10.136 1.00 94.81 150 LEU A C 1
ATOM 1128 O O . LEU A 1 150 ? 7.310 10.588 -10.426 1.00 94.81 150 LEU A O 1
ATOM 1132 N N . ILE A 1 151 ? 8.261 8.819 -9.403 1.00 93.88 151 ILE A N 1
ATOM 1133 C CA . ILE A 1 151 ? 6.994 8.298 -8.863 1.00 93.88 151 ILE A CA 1
ATOM 1134 C C . ILE A 1 151 ? 6.484 9.115 -7.668 1.00 93.88 151 ILE A C 1
ATOM 1136 O O . ILE A 1 151 ? 5.269 9.192 -7.464 1.00 93.88 151 ILE A O 1
ATOM 1140 N N . ALA A 1 152 ? 7.381 9.705 -6.870 1.00 89.00 152 ALA A N 1
ATOM 1141 C CA . ALA A 1 152 ? 7.024 10.512 -5.704 1.00 89.00 152 ALA A CA 1
ATOM 1142 C C . ALA A 1 152 ? 6.422 11.867 -6.100 1.00 89.00 152 ALA A C 1
ATOM 1144 O O . ALA A 1 152 ? 5.498 12.330 -5.432 1.00 89.00 152 ALA A O 1
ATOM 1145 N N . ASP A 1 153 ? 6.886 12.446 -7.209 1.00 90.88 153 ASP A N 1
ATOM 1146 C CA . ASP A 1 153 ? 6.380 13.708 -7.762 1.00 90.88 153 ASP A CA 1
ATOM 1147 C C . ASP A 1 153 ? 4.944 13.597 -8.304 1.00 90.88 153 ASP A C 1
ATOM 1149 O O . ASP A 1 153 ? 4.263 14.603 -8.511 1.00 90.88 153 ASP A O 1
ATOM 1153 N N . GLN A 1 154 ? 4.449 12.378 -8.537 1.00 91.50 154 GLN A N 1
ATOM 1154 C CA . GLN A 1 154 ? 3.095 12.169 -9.035 1.00 91.50 154 GLN A CA 1
ATOM 1155 C C . GLN A 1 154 ? 2.075 12.158 -7.886 1.00 91.50 154 GLN A C 1
ATOM 1157 O O . GLN A 1 154 ? 2.190 11.394 -6.924 1.00 91.50 154 GLN A O 1
ATOM 1162 N N . VAL A 1 155 ? 1.020 12.969 -8.013 1.00 82.50 155 VAL A N 1
ATOM 1163 C CA . VAL A 1 155 ? 0.033 13.188 -6.932 1.00 82.50 155 VAL A CA 1
ATOM 1164 C C . VAL A 1 155 ? -1.391 12.727 -7.240 1.00 82.50 155 VAL A C 1
ATOM 1166 O O . VAL A 1 155 ? -2.156 12.516 -6.304 1.00 82.50 155 VAL A O 1
ATOM 1169 N N . ALA A 1 156 ? -1.752 12.538 -8.511 1.00 88.88 156 ALA A N 1
ATOM 1170 C CA . ALA A 1 156 ? -3.102 12.117 -8.918 1.00 88.88 156 ALA A CA 1
ATOM 1171 C C . ALA A 1 156 ? -3.080 10.918 -9.870 1.00 88.88 156 ALA A C 1
ATOM 1173 O O . ALA A 1 156 ? -3.876 9.990 -9.741 1.00 88.88 156 ALA A O 1
ATOM 1174 N N . MET A 1 157 ? -2.129 10.923 -10.801 1.00 93.25 157 MET A N 1
ATOM 1175 C CA . MET A 1 157 ? -1.990 9.907 -11.830 1.00 93.25 157 MET A CA 1
ATOM 1176 C C . MET A 1 157 ? -0.518 9.563 -12.024 1.00 93.25 157 MET A C 1
ATOM 1178 O O . MET A 1 157 ? 0.321 10.458 -12.065 1.00 93.25 157 MET A O 1
ATOM 1182 N N . LEU A 1 158 ? -0.225 8.280 -12.210 1.00 96.12 158 LEU A N 1
ATOM 1183 C CA . LEU A 1 158 ? 1.096 7.779 -12.568 1.00 96.12 158 LEU A CA 1
ATOM 1184 C C . LEU A 1 158 ? 0.979 6.968 -13.859 1.00 96.12 158 LEU A C 1
ATOM 1186 O O . LEU A 1 158 ? 0.279 5.960 -13.894 1.00 96.12 158 LEU A O 1
ATOM 1190 N N . ARG A 1 159 ? 1.659 7.404 -14.922 1.00 97.56 159 ARG A N 1
ATOM 1191 C CA . ARG A 1 159 ? 1.764 6.640 -16.174 1.00 97.56 159 ARG A CA 1
ATOM 1192 C C . ARG A 1 159 ? 3.104 5.933 -16.230 1.00 97.56 159 ARG A C 1
ATOM 1194 O O . ARG A 1 159 ? 4.133 6.597 -16.121 1.00 97.56 159 ARG A O 1
ATOM 1201 N N . LEU A 1 160 ? 3.083 4.625 -16.434 1.00 98.19 160 LEU A N 1
ATOM 1202 C CA . LEU A 1 160 ? 4.268 3.786 -16.534 1.00 98.19 160 LEU A CA 1
ATOM 1203 C C . LEU A 1 160 ? 4.341 3.156 -17.923 1.00 98.19 160 LEU A C 1
ATOM 1205 O O . LEU A 1 160 ? 3.326 2.673 -18.421 1.00 98.19 160 LEU A O 1
ATOM 1209 N N . LEU A 1 161 ? 5.527 3.143 -18.532 1.00 98.19 161 LEU A N 1
ATOM 1210 C CA . LEU A 1 161 ? 5.816 2.228 -19.639 1.00 98.19 161 LEU A CA 1
ATOM 1211 C C . LEU A 1 161 ? 6.346 0.934 -19.031 1.00 98.19 161 LEU A C 1
ATOM 1213 O O . LEU A 1 161 ? 7.377 0.955 -18.361 1.00 98.19 161 LEU A O 1
ATOM 1217 N N . VAL A 1 162 ? 5.625 -0.156 -19.252 1.00 98.00 162 VAL A N 1
ATOM 1218 C CA . VAL A 1 162 ? 5.852 -1.450 -18.613 1.00 98.00 162 VAL A CA 1
ATOM 1219 C C . VAL A 1 162 ? 6.080 -2.508 -19.677 1.00 98.00 162 VAL A C 1
ATOM 1221 O O . VAL A 1 162 ? 5.318 -2.572 -20.636 1.00 98.00 162 VAL A O 1
ATOM 1224 N N . GLU A 1 163 ? 7.079 -3.362 -19.496 1.00 97.38 163 GLU A N 1
ATOM 1225 C CA . GLU A 1 163 ? 7.187 -4.619 -20.230 1.00 97.38 163 GLU A CA 1
ATOM 1226 C C . GLU A 1 163 ? 6.589 -5.761 -19.406 1.00 97.38 163 GLU A C 1
ATOM 1228 O O . GLU A 1 163 ? 6.960 -5.959 -18.246 1.00 97.38 163 GLU A O 1
ATOM 1233 N N . ARG A 1 164 ? 5.687 -6.524 -20.031 1.00 96.31 164 ARG A N 1
ATOM 1234 C CA . ARG A 1 164 ? 5.171 -7.799 -19.522 1.00 96.31 164 ARG A CA 1
ATOM 1235 C C . ARG A 1 164 ? 5.205 -8.825 -20.645 1.00 96.31 164 ARG A C 1
ATOM 1237 O O . ARG A 1 164 ? 4.706 -8.549 -21.734 1.00 96.31 164 ARG A O 1
ATOM 1244 N N . ASP A 1 165 ? 5.809 -9.982 -20.390 1.00 93.50 165 ASP A N 1
ATOM 1245 C CA . ASP A 1 165 ? 5.937 -11.074 -21.367 1.00 93.50 165 ASP A CA 1
ATOM 1246 C C . ASP A 1 165 ? 6.508 -10.604 -22.725 1.00 93.50 165 ASP A C 1
ATOM 1248 O O . ASP A 1 165 ? 6.018 -10.965 -23.797 1.00 93.50 165 ASP A O 1
ATOM 1252 N N . GLY A 1 166 ? 7.521 -9.727 -22.680 1.00 94.50 166 GLY A N 1
ATOM 1253 C CA . GLY A 1 166 ? 8.181 -9.158 -23.861 1.00 94.50 166 GLY A CA 1
ATOM 1254 C C . GLY A 1 166 ? 7.368 -8.102 -24.621 1.00 94.50 166 GLY A C 1
ATOM 1255 O O . GLY A 1 166 ? 7.754 -7.706 -25.720 1.00 94.50 166 GLY A O 1
ATOM 1256 N N . ARG A 1 167 ? 6.230 -7.645 -24.082 1.00 96.62 167 ARG A N 1
ATOM 1257 C CA . ARG A 1 167 ? 5.391 -6.606 -24.695 1.00 96.62 167 ARG A CA 1
ATOM 1258 C C . ARG A 1 167 ? 5.415 -5.329 -23.876 1.00 96.62 167 ARG A C 1
ATOM 1260 O O . ARG A 1 167 ? 5.067 -5.337 -22.697 1.00 96.62 167 ARG A O 1
ATOM 1267 N N . LEU A 1 168 ? 5.749 -4.224 -24.537 1.00 97.31 168 LEU A N 1
ATOM 1268 C CA . LEU A 1 168 ? 5.646 -2.889 -23.963 1.00 97.31 168 LEU A CA 1
ATOM 1269 C C . LEU A 1 168 ? 4.195 -2.400 -23.982 1.00 97.31 168 LEU A C 1
ATOM 1271 O O . LEU A 1 168 ? 3.523 -2.437 -25.012 1.00 97.31 168 LEU A O 1
ATOM 1275 N N . GLN A 1 169 ? 3.731 -1.897 -22.845 1.00 97.38 169 GLN A N 1
ATOM 1276 C CA . GLN A 1 169 ? 2.399 -1.335 -22.660 1.00 97.38 169 GLN A CA 1
ATOM 1277 C C . GLN A 1 169 ? 2.432 -0.143 -21.705 1.00 97.38 169 GLN A C 1
ATOM 1279 O O . GLN A 1 169 ? 3.268 -0.061 -20.805 1.00 97.38 169 GLN A O 1
ATOM 1284 N N . ILE A 1 170 ? 1.507 0.796 -21.897 1.00 97.88 170 ILE A N 1
ATOM 1285 C CA . ILE A 1 170 ? 1.338 1.930 -20.987 1.00 97.88 170 ILE A CA 1
ATOM 1286 C C . ILE A 1 170 ? 0.288 1.558 -19.946 1.00 97.88 170 ILE A C 1
ATOM 1288 O O . ILE A 1 170 ? -0.866 1.313 -20.291 1.00 97.88 170 ILE A O 1
ATOM 1292 N N . VAL A 1 171 ? 0.676 1.580 -18.675 1.00 97.94 171 VAL A N 1
ATOM 1293 C CA . VAL A 1 171 ? -0.221 1.351 -17.539 1.00 97.94 171 VAL A CA 1
ATOM 1294 C C . VAL A 1 171 ? -0.435 2.667 -16.802 1.00 97.94 171 VAL A C 1
ATOM 1296 O O . VAL A 1 171 ? 0.519 3.391 -16.511 1.00 97.94 171 VAL A O 1
ATOM 1299 N N . THR A 1 172 ? -1.693 3.000 -16.513 1.00 97.12 172 THR A N 1
ATOM 1300 C CA . THR A 1 172 ? -2.061 4.239 -15.815 1.00 97.12 172 THR A CA 1
ATOM 1301 C C . THR A 1 172 ? -2.659 3.911 -14.456 1.00 97.12 172 THR A C 1
ATOM 1303 O O . THR A 1 172 ? -3.695 3.259 -14.376 1.00 97.12 172 THR A O 1
ATOM 1306 N N . LEU A 1 173 ? -2.021 4.392 -13.392 1.00 95.75 173 LEU A N 1
ATOM 1307 C CA . LEU A 1 173 ? -2.510 4.279 -12.025 1.00 95.75 173 LEU A CA 1
ATOM 1308 C C . LEU A 1 173 ? -3.195 5.585 -11.640 1.00 95.75 173 LEU A C 1
ATOM 1310 O O . LEU A 1 173 ? -2.669 6.670 -11.900 1.00 95.75 173 LEU A O 1
ATOM 1314 N N . LEU A 1 174 ? -4.332 5.467 -10.961 1.00 92.19 174 LEU A N 1
ATOM 1315 C CA . LEU A 1 174 ? -5.108 6.592 -10.455 1.00 92.19 174 LEU A CA 1
ATOM 1316 C C . LEU A 1 174 ? -5.197 6.517 -8.934 1.00 92.19 174 LEU A C 1
ATOM 1318 O O . LEU A 1 174 ? -5.503 5.463 -8.362 1.00 92.19 174 LEU A O 1
ATOM 1322 N N . LEU A 1 175 ? -4.937 7.644 -8.276 1.00 84.94 175 LEU A N 1
ATOM 1323 C CA . LEU A 1 175 ? -5.246 7.788 -6.863 1.00 84.94 175 LEU A CA 1
ATOM 1324 C C . LEU A 1 175 ? -6.724 8.091 -6.687 1.00 84.94 175 LEU A C 1
ATOM 1326 O O . LEU A 1 175 ? -7.266 9.001 -7.311 1.00 84.94 175 LEU A O 1
ATOM 1330 N N . ASP A 1 176 ? -7.347 7.350 -5.778 1.00 70.31 176 ASP A N 1
ATOM 1331 C CA . ASP A 1 176 ? -8.667 7.690 -5.279 1.00 70.31 176 ASP A CA 1
ATOM 1332 C C . ASP A 1 176 ? -8.500 8.853 -4.300 1.00 70.31 176 ASP A C 1
ATOM 1334 O O . ASP A 1 176 ? -8.271 8.679 -3.101 1.00 70.31 176 ASP A O 1
ATOM 1338 N N . VAL A 1 177 ? -8.485 10.070 -4.839 1.00 56.94 177 VAL A N 1
ATOM 1339 C CA . VAL A 1 177 ? -8.659 11.276 -4.034 1.00 56.94 177 VAL A CA 1
ATOM 1340 C C . VAL A 1 177 ? -10.138 11.350 -3.689 1.00 56.94 177 VAL A C 1
ATOM 1342 O O . VAL A 1 177 ? -10.915 12.064 -4.318 1.00 56.94 177 VAL A O 1
ATOM 1345 N N . SER A 1 178 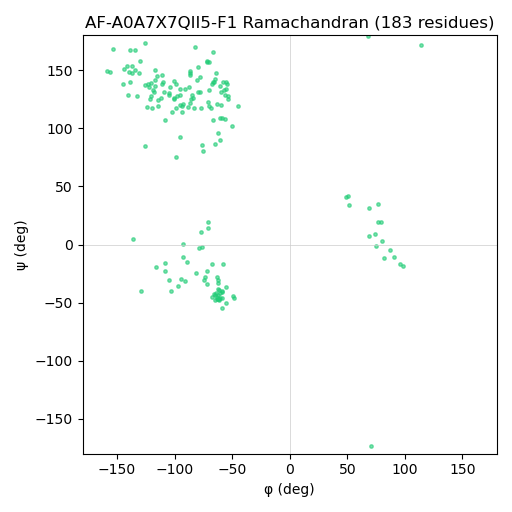? -10.531 10.585 -2.672 1.00 47.84 178 SER A N 1
ATOM 1346 C CA . SER A 1 178 ? -11.744 10.869 -1.921 1.00 47.84 178 SER A CA 1
ATOM 1347 C C . SER A 1 178 ? -11.556 12.255 -1.300 1.00 47.84 178 SER A C 1
ATOM 1349 O O . SER A 1 178 ? -10.957 12.402 -0.236 1.00 47.84 178 SER A O 1
ATOM 1351 N N . VAL A 1 179 ? -11.970 13.297 -2.024 1.00 38.59 179 VAL A N 1
ATOM 1352 C CA . VAL A 1 179 ? -11.973 14.672 -1.533 1.00 38.59 179 VAL A CA 1
ATOM 1353 C C . VAL A 1 179 ? -12.862 14.672 -0.300 1.00 38.59 179 VAL A C 1
ATOM 1355 O O . VAL A 1 179 ? -14.081 14.521 -0.408 1.00 38.59 179 VAL A O 1
ATOM 1358 N N . SER A 1 180 ? -12.253 14.818 0.875 1.00 37.97 180 SER A N 1
ATOM 1359 C CA . SER A 1 180 ? -12.948 15.246 2.077 1.00 37.97 180 SER A CA 1
ATOM 1360 C C . SER A 1 180 ? -13.722 16.508 1.704 1.00 37.97 180 SER A C 1
ATOM 1362 O O . SER A 1 180 ? -13.140 17.581 1.563 1.00 37.97 180 SER A O 1
ATOM 1364 N N . ARG A 1 181 ? -15.036 16.384 1.479 1.00 36.25 181 ARG A N 1
ATOM 1365 C CA . ARG A 1 181 ? -15.942 17.529 1.537 1.00 36.25 181 ARG A CA 1
ATOM 1366 C C . ARG A 1 181 ? -15.910 17.999 2.980 1.00 36.25 181 ARG A C 1
ATOM 1368 O O . ARG A 1 181 ? -16.705 17.558 3.806 1.00 36.25 181 ARG A O 1
ATOM 1375 N N . GLU A 1 182 ? -14.951 18.858 3.281 1.00 35.22 182 GLU A N 1
ATOM 1376 C CA . GLU A 1 182 ? -15.006 19.701 4.455 1.00 35.22 182 GLU A CA 1
ATOM 1377 C C . GLU A 1 182 ? -16.259 20.563 4.277 1.00 35.22 182 GLU A C 1
ATOM 1379 O O . GLU A 1 182 ? -16.372 21.367 3.349 1.00 35.22 182 GLU A O 1
ATOM 1384 N N . LYS A 1 183 ? -17.280 20.279 5.091 1.00 35.12 183 LYS A N 1
ATOM 1385 C CA . LYS A 1 183 ? -18.428 21.163 5.254 1.00 35.12 183 LYS A CA 1
ATOM 1386 C C . LYS A 1 183 ? -17.886 22.465 5.839 1.00 35.12 183 LYS A C 1
ATOM 1388 O O . LYS A 1 183 ? -17.721 22.561 7.049 1.00 35.12 183 LYS A O 1
ATOM 1393 N N . ALA A 1 184 ? -17.625 23.443 4.982 1.00 34.47 184 ALA A N 1
ATOM 1394 C CA . ALA A 1 184 ? -17.676 24.835 5.387 1.00 34.47 184 ALA A CA 1
ATOM 1395 C C . ALA A 1 184 ? -19.147 25.140 5.709 1.00 34.47 184 ALA A C 1
ATOM 1397 O O . ALA A 1 184 ? -19.998 25.129 4.815 1.00 34.47 184 ALA A O 1
ATOM 1398 N N . ALA A 1 185 ? -19.437 25.280 6.999 1.00 33.75 185 ALA A N 1
ATOM 1399 C CA . ALA A 1 185 ? -20.655 25.877 7.528 1.00 33.75 185 ALA A CA 1
ATOM 1400 C C . ALA A 1 185 ? -20.286 27.238 8.120 1.00 33.75 185 ALA A C 1
ATOM 1402 O O . ALA A 1 185 ? -19.176 27.326 8.694 1.00 33.75 185 ALA A O 1
#

Solvent-accessible surface area (backbone atoms only — not comparable to full-atom values): 10181 Å² total; per-residue (Å²): 134,82,78,77,66,86,61,66,34,40,30,63,43,67,44,76,39,94,50,98,81,37,7,37,25,28,66,37,55,39,89,93,19,31,34,39,77,40,67,54,51,61,63,26,29,36,44,29,37,61,88,40,73,18,54,44,59,38,41,44,50,28,35,64,33,37,37,64,66,70,30,50,32,35,28,45,42,85,91,52,95,59,71,44,80,39,62,30,59,47,50,80,80,54,38,71,52,21,72,39,67,44,72,40,88,92,45,79,43,39,39,28,27,66,38,53,36,53,68,16,30,30,34,76,44,66,55,50,58,69,31,32,51,61,25,49,73,87,38,76,60,70,35,66,69,52,47,53,50,56,62,64,74,44,84,53,57,46,41,33,35,31,36,53,96,93,39,79,45,80,42,63,29,54,59,85,76,77,71,78,79,73,80,84,125

Mean predicted aligned error: 7.28 Å

Sequence (185 aa):
ERAVKPADRLGVGWREAASAGGGVRVSRTRAGSPAQKAGLLPGDLIVRFAGREIRADADFFAAVSSAASPAAMIVERPGAEKPLELTVHLDGKPLRWGIYWRLDEAEPGMVILSHVVPGSPADRAGLAPGDRIYRVAGRDFQNETEFVHLIADQVAMLRLLVERDGRLQIVTLLLDVSVSREKAA

Radius of gyration: 18.18 Å; Cα contacts (8 Å, |Δi|>4): 392; chains: 1; bounding box: 45×38×50 Å